Protein AF-A0A928T9F9-F1 (afdb_monomer_lite)

Foldseek 3Di:
DFDQQAADDPVLVVLLVVLLVLLLVQCVVVVNQPDDPVQVPDDPVSSSLVSQQVLLCVQPVGSDSRNHGNNSSLSSNLSSCVSSVNNVVSVVSCVVVVCVVCVVDPLLSVLVVLQVVLCVLLVHDLVNLQVVCCVPPVGSDPVVDDPVVSVVSSVVSNVVSVVSVVVVVVVVCVPDDDDDPPDDDD

pLDDT: mean 77.75, std 15.47, range [36.06, 95.19]

Sequence (186 aa):
MKSDDNPLSKAQVAALGALATEAFAWQDKHDLLDLPAEVASDTKANRMKFWRQRVRAQVTGFTELSDCRQRHYRRLKSKLLELAGRAGEAFDTNLREERAAAAHTPAGAALLREMWQIAKVAGFGPGYIKAIISDKWGTSDVNDLSLGQLRGLIGQIRRRADSKLKKIAADKGAEGGLPDAGNIPF

Radius of gyration: 21.59 Å; chains: 1; bounding box: 43×44×62 Å

Structure (mmCIF, N/CA/C/O backbone):
data_AF-A0A928T9F9-F1
#
_entry.id   AF-A0A928T9F9-F1
#
loop_
_atom_site.group_PDB
_atom_site.id
_atom_site.type_symbol
_atom_site.label_atom_id
_atom_site.label_alt_id
_atom_site.label_comp_id
_atom_site.label_asym_id
_atom_site.label_entity_id
_atom_site.label_seq_id
_atom_site.pdbx_PDB_ins_code
_atom_site.Cartn_x
_atom_site.Cartn_y
_atom_site.Cartn_z
_atom_site.occupancy
_atom_site.B_iso_or_equiv
_atom_site.auth_seq_id
_atom_site.auth_comp_id
_atom_site.auth_asym_id
_atom_site.auth_atom_id
_atom_site.pdbx_PDB_model_num
ATOM 1 N N . MET A 1 1 ? -6.202 24.460 -4.638 1.00 45.22 1 MET A N 1
ATOM 2 C CA . MET A 1 1 ? -6.394 23.002 -4.461 1.00 45.22 1 MET A CA 1
ATOM 3 C C . MET A 1 1 ? -5.781 22.306 -5.669 1.00 45.22 1 MET A C 1
ATOM 5 O O . MET A 1 1 ? -6.120 22.691 -6.780 1.00 45.22 1 MET A O 1
ATOM 9 N N . LYS A 1 2 ? -4.826 21.381 -5.502 1.00 52.94 2 LYS A N 1
ATOM 10 C CA . LYS A 1 2 ? -4.377 20.556 -6.639 1.00 52.94 2 LYS A CA 1
ATOM 11 C C . LYS A 1 2 ? -5.496 19.547 -6.898 1.00 52.94 2 LYS A C 1
ATOM 13 O O . LYS A 1 2 ? -5.846 18.831 -5.971 1.00 52.94 2 LYS A O 1
ATOM 18 N N . SER A 1 3 ? -6.083 19.569 -8.092 1.00 71.50 3 SER A N 1
ATOM 19 C CA . SER A 1 3 ? -7.107 18.595 -8.480 1.00 71.50 3 SER A CA 1
ATOM 20 C C . SER A 1 3 ? -6.511 17.188 -8.428 1.00 71.50 3 SER A C 1
ATOM 22 O O . SER A 1 3 ? -5.362 16.992 -8.835 1.00 71.50 3 SER A O 1
ATOM 24 N N . ASP A 1 4 ? -7.281 16.223 -7.933 1.00 73.81 4 ASP A N 1
ATOM 25 C CA . ASP A 1 4 ? -6.884 14.815 -7.827 1.00 73.81 4 ASP A CA 1
ATOM 26 C C . ASP A 1 4 ? -6.579 14.173 -9.191 1.00 73.81 4 ASP A C 1
ATOM 28 O O . ASP A 1 4 ? -5.817 13.202 -9.275 1.00 73.81 4 ASP A O 1
ATOM 32 N N . ASP A 1 5 ? -7.095 14.777 -10.263 1.00 81.81 5 ASP A N 1
ATOM 33 C CA . ASP A 1 5 ? -6.862 14.384 -11.652 1.00 81.81 5 ASP A CA 1
ATOM 34 C C . ASP A 1 5 ? -5.637 15.057 -12.284 1.00 81.81 5 ASP A C 1
ATOM 36 O O . ASP A 1 5 ? -5.279 14.756 -13.424 1.00 81.81 5 ASP A O 1
ATOM 40 N N . ASN A 1 6 ? -4.947 15.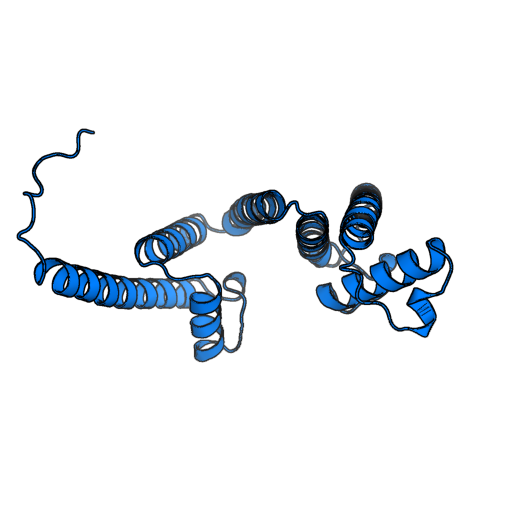940 -11.556 1.00 85.88 6 ASN A N 1
ATOM 41 C CA . ASN A 1 6 ? -3.720 16.545 -12.060 1.00 85.88 6 ASN A CA 1
ATOM 42 C C . ASN A 1 6 ? -2.606 15.494 -12.211 1.00 85.88 6 ASN A C 1
ATOM 44 O O . ASN A 1 6 ? -2.553 14.519 -11.451 1.00 85.88 6 ASN A O 1
ATOM 48 N N . PRO A 1 7 ? -1.654 15.701 -13.138 1.00 90.56 7 PRO A N 1
ATOM 49 C CA . PRO A 1 7 ? -0.450 14.883 -13.219 1.00 90.56 7 PRO A CA 1
ATOM 50 C C . PRO A 1 7 ? 0.354 14.896 -11.913 1.00 90.56 7 PRO A C 1
ATOM 52 O O . PRO A 1 7 ? 0.303 15.851 -11.127 1.00 90.56 7 PRO A O 1
ATOM 55 N N . LEU A 1 8 ? 1.149 13.847 -11.703 1.00 89.06 8 LEU A N 1
ATOM 56 C CA . LEU A 1 8 ? 2.152 13.829 -10.641 1.00 89.06 8 LEU A CA 1
ATOM 57 C C . LEU A 1 8 ? 3.169 14.962 -10.840 1.00 89.06 8 LEU A C 1
ATOM 59 O O . LEU A 1 8 ? 3.612 15.244 -11.952 1.00 89.06 8 LEU A O 1
ATOM 63 N N . SER A 1 9 ? 3.567 15.612 -9.748 1.00 91.06 9 SER A N 1
ATOM 64 C CA . SER A 1 9 ? 4.642 16.605 -9.798 1.00 91.06 9 SER A CA 1
ATOM 65 C C . SER A 1 9 ? 5.995 15.929 -10.030 1.00 91.06 9 SER A C 1
ATOM 67 O O . SER A 1 9 ? 6.192 14.774 -9.650 1.00 91.06 9 SER A O 1
ATOM 69 N N . LYS A 1 10 ? 6.968 16.666 -10.582 1.00 91.69 10 LYS A N 1
ATOM 70 C CA . LYS A 1 10 ? 8.330 16.148 -10.818 1.00 91.69 10 LYS A CA 1
ATOM 71 C C . LYS A 1 10 ? 8.952 15.528 -9.560 1.00 91.69 10 LYS A C 1
ATOM 73 O O . LYS A 1 10 ? 9.529 14.449 -9.633 1.00 91.69 10 LYS A O 1
ATOM 78 N N . ALA A 1 11 ? 8.771 16.168 -8.402 1.00 91.44 11 ALA A N 1
ATOM 79 C CA . ALA A 1 11 ? 9.272 15.665 -7.124 1.00 91.44 11 ALA A CA 1
ATOM 80 C C . ALA A 1 11 ? 8.632 14.322 -6.725 1.00 91.44 11 ALA A C 1
ATOM 82 O O . ALA A 1 11 ? 9.322 13.418 -6.263 1.00 91.44 11 ALA A O 1
ATOM 83 N N . GLN A 1 12 ? 7.324 14.163 -6.948 1.00 91.19 12 GLN A N 1
ATOM 84 C CA . GLN A 1 12 ? 6.609 12.913 -6.676 1.00 91.19 12 GLN A CA 1
ATOM 85 C C . GLN A 1 12 ? 7.056 11.787 -7.612 1.00 91.19 12 GLN A C 1
ATOM 87 O O . GLN A 1 12 ? 7.251 10.662 -7.159 1.00 91.19 12 GLN A O 1
ATOM 92 N N . VAL A 1 13 ? 7.258 12.086 -8.898 1.00 93.50 13 VAL A N 1
ATOM 93 C CA . VAL A 1 13 ? 7.778 11.113 -9.871 1.00 93.50 13 VAL A CA 1
ATOM 94 C C . VAL A 1 13 ? 9.179 10.647 -9.470 1.00 93.50 13 VAL A C 1
ATOM 96 O O . VAL A 1 13 ? 9.431 9.445 -9.438 1.00 93.50 13 VAL A O 1
ATOM 99 N N . ALA A 1 14 ? 10.067 11.575 -9.097 1.00 92.06 14 ALA A N 1
ATOM 100 C CA . ALA A 1 14 ? 11.415 11.245 -8.637 1.00 92.06 14 ALA A CA 1
ATOM 101 C C . ALA A 1 14 ? 11.397 10.372 -7.369 1.00 92.06 14 ALA A C 1
ATOM 103 O O . ALA A 1 14 ? 12.088 9.356 -7.313 1.00 92.06 14 ALA A O 1
ATOM 104 N N . ALA A 1 15 ? 10.559 10.719 -6.386 1.00 91.38 15 ALA A N 1
ATOM 105 C CA . ALA A 1 15 ? 10.415 9.952 -5.150 1.00 91.38 15 ALA A CA 1
ATOM 106 C C . ALA A 1 15 ? 9.906 8.521 -5.401 1.00 91.38 15 ALA A C 1
ATOM 108 O O . ALA A 1 15 ? 10.466 7.567 -4.865 1.00 91.38 15 ALA A O 1
ATOM 109 N N . LEU A 1 16 ? 8.885 8.354 -6.253 1.00 94.31 16 LEU A N 1
ATOM 110 C CA . LEU A 1 16 ? 8.399 7.026 -6.647 1.00 94.31 16 LEU A CA 1
ATOM 111 C C . LEU A 1 16 ? 9.467 6.231 -7.405 1.00 94.31 16 LEU A C 1
ATOM 113 O O . LEU A 1 16 ? 9.594 5.031 -7.188 1.00 94.31 16 LEU A O 1
ATOM 117 N N . GLY A 1 17 ? 10.249 6.884 -8.270 1.00 93.19 17 GLY A N 1
ATOM 118 C CA . GLY A 1 17 ? 11.344 6.245 -8.999 1.00 93.19 17 GLY A CA 1
ATOM 119 C C . GLY A 1 17 ? 12.434 5.699 -8.073 1.00 93.19 17 GLY A C 1
ATOM 120 O O . GLY A 1 17 ? 12.862 4.557 -8.244 1.00 93.19 17 GLY A O 1
ATOM 121 N N . ALA A 1 18 ? 12.840 6.483 -7.070 1.00 93.81 18 ALA A N 1
ATOM 122 C CA . ALA A 1 18 ? 13.814 6.065 -6.064 1.00 93.81 18 ALA A CA 1
ATOM 123 C C . ALA A 1 18 ? 13.291 4.892 -5.219 1.00 93.81 18 ALA A C 1
ATOM 125 O O . ALA A 1 18 ? 13.949 3.854 -5.147 1.00 93.81 18 ALA A O 1
ATOM 126 N N . LEU A 1 19 ? 12.069 5.006 -4.683 1.00 93.00 19 LEU A N 1
ATOM 127 C CA . LEU A 1 19 ? 11.426 3.934 -3.912 1.00 93.00 19 LEU A CA 1
ATOM 128 C C . LEU A 1 19 ? 11.240 2.656 -4.734 1.00 93.00 19 LEU A C 1
ATOM 130 O O . LEU A 1 19 ? 11.424 1.560 -4.222 1.00 93.00 19 LEU A O 1
ATOM 134 N N . ALA A 1 20 ? 10.920 2.769 -6.024 1.00 94.12 20 ALA A N 1
ATOM 135 C CA . ALA A 1 20 ? 10.811 1.611 -6.901 1.00 94.12 20 ALA A CA 1
ATOM 136 C C . ALA A 1 20 ? 12.162 0.927 -7.154 1.00 94.12 20 ALA A C 1
ATOM 138 O O . ALA A 1 20 ? 12.192 -0.272 -7.413 1.00 94.12 20 ALA A O 1
ATOM 139 N N . THR A 1 21 ? 13.274 1.668 -7.119 1.00 94.25 21 THR A N 1
ATOM 140 C CA . THR A 1 21 ? 14.621 1.074 -7.153 1.00 94.25 21 THR A CA 1
ATOM 141 C C . THR A 1 21 ? 14.922 0.300 -5.881 1.00 94.25 21 THR A C 1
ATOM 143 O O . THR A 1 21 ? 15.363 -0.844 -5.960 1.00 94.25 21 THR A O 1
ATOM 146 N N . GLU A 1 22 ? 14.655 0.912 -4.731 1.00 93.44 22 GLU A N 1
ATOM 147 C CA . GLU A 1 22 ? 14.862 0.311 -3.414 1.00 93.44 22 GLU A CA 1
ATOM 148 C C . GLU A 1 22 ? 14.019 -0.958 -3.244 1.00 93.44 22 GLU A C 1
ATOM 150 O O . GLU A 1 22 ? 14.553 -2.022 -2.939 1.00 93.44 22 GLU A O 1
ATOM 155 N N . ALA A 1 23 ? 12.721 -0.871 -3.540 1.00 94.44 23 ALA A N 1
ATOM 156 C CA . ALA A 1 23 ? 11.797 -1.992 -3.447 1.00 94.44 23 ALA A CA 1
ATOM 157 C C . ALA A 1 23 ? 12.196 -3.148 -4.373 1.00 94.44 23 ALA A C 1
ATOM 159 O O . ALA A 1 23 ? 12.207 -4.294 -3.938 1.00 94.44 23 ALA A O 1
ATOM 160 N N . PHE A 1 24 ? 12.590 -2.865 -5.621 1.00 95.19 24 PHE A N 1
ATOM 161 C CA . PHE A 1 24 ? 13.074 -3.909 -6.526 1.00 95.19 24 PHE A CA 1
ATOM 162 C C . PHE A 1 24 ? 14.317 -4.609 -5.967 1.00 95.19 24 PHE A C 1
ATOM 164 O O . PHE A 1 24 ? 14.375 -5.831 -5.966 1.00 95.19 24 PHE A O 1
ATOM 171 N N . ALA A 1 25 ? 15.297 -3.852 -5.461 1.00 93.56 25 ALA A N 1
ATOM 172 C CA . ALA A 1 25 ? 16.514 -4.425 -4.892 1.00 93.56 25 ALA A CA 1
ATOM 173 C C . ALA A 1 25 ? 16.231 -5.288 -3.651 1.00 93.56 25 ALA A C 1
ATOM 175 O O . ALA A 1 25 ? 16.857 -6.332 -3.481 1.00 93.56 25 ALA A O 1
ATOM 176 N N . TRP A 1 26 ? 15.283 -4.873 -2.806 1.00 92.88 26 TRP A N 1
ATOM 177 C CA . TRP A 1 26 ? 14.858 -5.651 -1.643 1.00 92.88 26 TRP A CA 1
ATOM 178 C C . TRP A 1 26 ? 14.187 -6.966 -2.062 1.00 92.88 26 TRP A C 1
ATOM 180 O O . TRP A 1 26 ? 14.550 -8.028 -1.566 1.00 92.88 26 TRP A O 1
ATOM 190 N N . GLN A 1 27 ? 13.265 -6.909 -3.025 1.00 92.50 27 GLN A N 1
ATOM 191 C CA . GLN A 1 27 ? 12.556 -8.086 -3.536 1.00 92.50 27 GLN A CA 1
ATOM 192 C C . GLN A 1 27 ? 13.497 -9.062 -4.262 1.00 92.50 27 GLN A C 1
ATOM 194 O O . GLN A 1 27 ? 13.403 -10.261 -4.031 1.00 92.50 27 GLN A O 1
ATOM 199 N N . ASP A 1 28 ? 14.432 -8.561 -5.081 1.00 91.81 28 ASP A N 1
ATOM 200 C CA . ASP A 1 28 ? 15.467 -9.357 -5.773 1.00 91.81 28 ASP A CA 1
ATOM 201 C C . ASP A 1 28 ? 16.386 -10.056 -4.758 1.00 91.81 28 ASP A C 1
ATOM 203 O O . ASP A 1 28 ? 16.665 -11.243 -4.878 1.00 91.81 28 ASP A O 1
ATOM 207 N N . LYS A 1 29 ? 16.797 -9.350 -3.693 1.00 91.31 29 LYS A N 1
ATOM 208 C CA . LYS A 1 29 ? 17.629 -9.916 -2.617 1.00 91.31 29 LYS A CA 1
ATOM 209 C C . LYS A 1 29 ? 16.934 -11.050 -1.854 1.00 91.31 29 LYS A C 1
ATOM 211 O O . LYS A 1 29 ? 17.615 -11.932 -1.336 1.00 91.31 29 LYS A O 1
ATOM 216 N N . HIS A 1 30 ? 15.611 -10.996 -1.737 1.00 88.94 30 HIS A N 1
ATOM 217 C CA . HIS A 1 30 ? 14.814 -11.974 -0.998 1.00 88.94 30 HIS A CA 1
ATOM 218 C C . HIS A 1 30 ? 14.133 -13.020 -1.890 1.00 88.94 30 HIS A C 1
ATOM 220 O O . HIS A 1 30 ? 13.357 -13.816 -1.372 1.00 88.94 30 HIS A O 1
ATOM 226 N N . ASP A 1 31 ? 14.435 -13.033 -3.192 1.00 86.94 31 ASP A N 1
ATOM 227 C CA . ASP A 1 31 ? 13.853 -13.948 -4.183 1.00 86.94 31 ASP A CA 1
ATOM 228 C C . ASP A 1 31 ? 12.311 -13.900 -4.238 1.00 86.94 31 ASP A C 1
ATOM 230 O O . ASP A 1 31 ? 11.612 -14.902 -4.352 1.00 86.94 31 ASP A O 1
ATOM 234 N N . LEU A 1 32 ? 11.762 -12.687 -4.119 1.00 87.69 32 LEU A N 1
ATOM 235 C CA . LEU A 1 32 ? 10.317 -12.419 -4.104 1.00 87.69 32 LEU A CA 1
ATOM 236 C C . LEU A 1 32 ? 9.811 -11.815 -5.425 1.00 87.69 32 LEU A C 1
ATOM 238 O O . LEU A 1 32 ? 8.652 -11.406 -5.538 1.00 87.69 32 LEU A O 1
ATOM 242 N N . LEU A 1 33 ? 10.680 -11.715 -6.435 1.00 89.06 33 LEU A N 1
ATOM 243 C CA . LEU A 1 33 ? 10.319 -11.178 -7.742 1.00 89.06 33 LEU A CA 1
ATOM 244 C C . LEU A 1 33 ? 9.441 -12.167 -8.515 1.00 89.06 33 LEU A C 1
ATOM 246 O O . LEU A 1 33 ? 9.922 -13.106 -9.137 1.00 89.06 33 LEU A O 1
ATOM 250 N N . ASP A 1 34 ? 8.145 -11.884 -8.555 1.00 82.12 34 ASP A N 1
ATOM 251 C CA . ASP A 1 34 ? 7.196 -12.576 -9.424 1.00 82.12 34 ASP A CA 1
ATOM 252 C C . ASP A 1 34 ? 7.335 -12.066 -10.877 1.00 82.12 34 ASP A C 1
ATOM 254 O O . ASP A 1 34 ? 6.697 -11.087 -11.296 1.00 82.12 34 ASP A O 1
ATOM 258 N N . LEU A 1 35 ? 8.235 -12.702 -11.633 1.00 88.50 35 LEU A N 1
ATOM 259 C CA . LEU A 1 35 ? 8.517 -12.430 -13.045 1.00 88.50 35 LEU A CA 1
ATOM 260 C C . LEU A 1 35 ? 8.210 -13.667 -13.907 1.00 88.50 35 LEU A C 1
ATOM 262 O O . LEU A 1 35 ? 8.564 -14.775 -13.508 1.00 88.50 35 LEU A O 1
ATOM 266 N N . PRO A 1 36 ? 7.612 -13.500 -15.104 1.00 86.44 36 PRO A N 1
ATOM 267 C CA . PRO A 1 36 ? 7.522 -14.575 -16.093 1.00 86.44 36 PRO A CA 1
ATOM 268 C C . PRO A 1 36 ? 8.907 -15.135 -16.429 1.00 86.44 36 PRO A C 1
ATOM 270 O O . PRO A 1 36 ? 9.888 -14.385 -16.414 1.00 86.44 36 PRO A O 1
ATOM 273 N N . ALA A 1 37 ? 8.988 -16.425 -16.759 1.00 84.50 37 ALA A N 1
ATOM 274 C CA . ALA A 1 37 ? 10.254 -17.117 -17.010 1.00 84.50 37 ALA A CA 1
ATOM 275 C C . ALA A 1 37 ? 11.093 -16.426 -18.100 1.00 84.50 37 ALA A C 1
ATOM 277 O O . ALA A 1 37 ? 12.306 -16.294 -17.961 1.00 84.50 37 ALA A O 1
ATOM 278 N N . GLU A 1 38 ? 10.430 -15.900 -19.130 1.00 84.00 38 GLU A N 1
ATOM 279 C CA . GLU A 1 38 ? 11.039 -15.196 -20.261 1.00 84.00 38 GLU A CA 1
ATOM 280 C C . GLU A 1 38 ? 11.723 -13.889 -19.835 1.00 84.00 38 GLU A C 1
ATOM 282 O O . GLU A 1 38 ? 12.715 -13.472 -20.429 1.00 84.00 38 GLU A O 1
ATOM 287 N N . VAL A 1 39 ? 11.202 -13.241 -18.790 1.00 84.25 39 VAL A N 1
ATOM 288 C CA . VAL A 1 39 ? 11.742 -11.992 -18.240 1.00 84.25 39 VAL A CA 1
ATOM 289 C C . VAL A 1 39 ? 12.745 -12.283 -17.126 1.00 84.25 39 VAL A C 1
ATOM 291 O O . VAL A 1 39 ? 13.716 -11.549 -16.969 1.00 84.25 39 VAL A O 1
ATOM 294 N N . ALA A 1 40 ? 12.548 -13.354 -16.354 1.00 79.62 40 ALA A N 1
ATOM 295 C CA . ALA A 1 40 ? 13.410 -13.727 -15.234 1.00 79.62 40 ALA A CA 1
ATOM 296 C C . ALA A 1 40 ? 14.868 -13.994 -15.658 1.00 79.62 40 ALA A C 1
ATOM 298 O O . ALA A 1 40 ? 15.782 -13.695 -14.889 1.00 79.62 40 ALA A O 1
ATOM 299 N N . SER A 1 41 ? 15.092 -14.482 -16.884 1.00 76.25 41 SER A N 1
ATOM 300 C CA . SER A 1 41 ? 16.424 -14.684 -17.475 1.00 76.25 41 SER A CA 1
ATOM 301 C C . SER A 1 41 ? 17.004 -13.458 -18.198 1.00 76.25 41 SER A C 1
ATOM 303 O O . SER A 1 41 ? 18.103 -13.535 -18.745 1.00 76.25 41 SER A O 1
ATOM 305 N N . ASP A 1 42 ? 16.285 -12.335 -18.241 1.00 86.56 42 ASP A N 1
ATOM 306 C CA . ASP A 1 42 ? 16.705 -11.123 -18.949 1.00 86.56 42 ASP A CA 1
ATOM 307 C C . ASP A 1 42 ? 17.626 -10.234 -18.079 1.00 86.56 42 ASP A C 1
ATOM 309 O O . ASP A 1 42 ? 17.848 -10.438 -16.877 1.00 86.56 42 ASP A O 1
ATOM 313 N N . THR A 1 43 ? 18.169 -9.188 -18.693 1.00 89.81 43 THR A N 1
ATOM 314 C CA . THR A 1 43 ? 18.970 -8.153 -18.053 1.00 89.81 43 THR A CA 1
ATOM 315 C C . THR A 1 43 ? 18.248 -7.546 -16.849 1.00 89.81 43 THR A C 1
ATOM 317 O O . THR A 1 43 ? 17.029 -7.349 -16.831 1.00 89.81 43 THR A O 1
ATOM 320 N N . LYS A 1 44 ? 19.022 -7.154 -15.829 1.00 87.75 44 LYS A N 1
ATOM 321 C CA . LYS A 1 44 ? 18.491 -6.493 -14.625 1.00 87.75 44 LYS A CA 1
ATOM 322 C C . LYS A 1 44 ? 17.638 -5.261 -14.960 1.00 87.75 44 LYS A C 1
ATOM 324 O O . LYS A 1 44 ? 16.638 -5.013 -14.292 1.00 87.75 44 LYS A O 1
ATOM 329 N N . ALA A 1 45 ? 18.008 -4.515 -16.002 1.00 87.75 45 ALA A N 1
ATOM 330 C CA . ALA A 1 45 ? 17.262 -3.350 -16.466 1.00 87.75 45 ALA A CA 1
ATOM 331 C C . ALA A 1 45 ? 15.866 -3.723 -16.996 1.00 87.75 45 ALA A C 1
ATOM 333 O O . ALA A 1 45 ? 14.882 -3.082 -16.619 1.00 87.75 45 ALA A O 1
ATOM 334 N N . ASN A 1 46 ? 15.760 -4.784 -17.802 1.00 89.06 46 ASN A N 1
ATOM 335 C CA . ASN A 1 46 ? 14.482 -5.262 -18.331 1.00 89.06 46 ASN A CA 1
ATOM 336 C C . ASN A 1 46 ? 13.607 -5.878 -17.237 1.00 89.06 46 ASN A C 1
ATOM 338 O O . ASN A 1 46 ? 12.434 -5.517 -17.131 1.00 89.06 46 ASN A O 1
ATOM 342 N N . ARG A 1 47 ? 14.190 -6.695 -16.347 1.00 91.56 47 ARG A N 1
ATOM 343 C CA . ARG A 1 47 ? 13.502 -7.233 -15.158 1.00 91.56 47 ARG A CA 1
ATOM 344 C C . ARG A 1 47 ? 12.895 -6.127 -14.309 1.00 91.56 47 ARG A C 1
ATOM 346 O O . ARG A 1 47 ? 11.710 -6.154 -13.984 1.00 91.56 47 ARG A O 1
ATOM 353 N N . MET A 1 48 ? 13.692 -5.105 -14.012 1.00 93.25 48 MET A N 1
ATOM 354 C CA . MET A 1 48 ? 13.253 -3.952 -13.236 1.00 93.25 48 MET A CA 1
ATOM 355 C C . MET A 1 48 ? 12.158 -3.153 -13.949 1.00 93.25 48 MET A C 1
ATOM 357 O O . MET A 1 48 ? 11.184 -2.745 -13.316 1.00 93.25 48 MET A O 1
ATOM 361 N N . LYS A 1 49 ? 12.297 -2.918 -15.259 1.00 91.94 49 LYS A N 1
ATOM 362 C CA . LYS A 1 49 ? 11.291 -2.212 -16.062 1.00 91.94 49 LYS A CA 1
ATOM 363 C C . LYS A 1 49 ? 9.954 -2.953 -16.033 1.00 91.94 49 LYS A C 1
ATOM 365 O O . LYS A 1 49 ? 8.940 -2.343 -15.695 1.00 91.94 49 LYS A O 1
ATOM 370 N N . PHE A 1 50 ? 9.973 -4.253 -16.319 1.00 92.94 50 PHE A N 1
ATOM 371 C CA . PHE A 1 50 ? 8.784 -5.099 -16.331 1.00 92.94 50 PHE A CA 1
ATOM 372 C C . PHE A 1 50 ? 8.121 -5.152 -14.951 1.00 92.94 50 PHE A C 1
ATOM 374 O O . PHE A 1 50 ? 6.926 -4.883 -14.816 1.00 92.94 50 PHE A O 1
ATOM 381 N N . TRP A 1 51 ? 8.909 -5.393 -13.900 1.00 94.62 51 TRP A N 1
ATOM 382 C CA . TRP A 1 51 ? 8.420 -5.417 -12.523 1.00 94.62 51 TRP A CA 1
ATOM 383 C C . TRP A 1 51 ? 7.738 -4.099 -12.132 1.00 94.62 51 TRP A C 1
ATOM 385 O O . TRP A 1 51 ? 6.627 -4.092 -11.603 1.00 94.62 51 TRP A O 1
ATOM 395 N N . ARG A 1 52 ? 8.353 -2.956 -12.464 1.00 93.50 52 ARG A N 1
ATOM 396 C CA . ARG A 1 52 ? 7.786 -1.626 -12.194 1.00 93.50 52 ARG A CA 1
ATOM 397 C C . ARG A 1 52 ? 6.477 -1.372 -12.931 1.00 93.50 52 ARG A C 1
ATOM 399 O O . ARG A 1 52 ? 5.624 -0.671 -12.388 1.00 93.50 52 ARG A O 1
ATOM 406 N N . GLN A 1 53 ? 6.338 -1.858 -14.163 1.00 93.44 53 GLN A N 1
ATOM 407 C CA . GLN A 1 53 ? 5.093 -1.744 -14.927 1.00 93.44 53 GLN A CA 1
ATOM 408 C C . GLN A 1 53 ? 3.998 -2.609 -14.296 1.00 93.44 53 GLN A C 1
ATOM 410 O O . GLN A 1 53 ? 2.886 -2.125 -14.100 1.00 93.44 53 GLN A O 1
ATOM 415 N N . ARG A 1 54 ? 4.331 -3.838 -13.880 1.00 93.12 54 ARG A N 1
ATOM 416 C CA . ARG A 1 54 ? 3.404 -4.759 -13.207 1.00 93.12 54 ARG A CA 1
ATOM 417 C C . ARG A 1 54 ? 2.897 -4.206 -11.875 1.00 93.12 54 ARG A C 1
ATOM 419 O O . ARG A 1 54 ? 1.688 -4.129 -11.676 1.00 93.12 54 ARG A O 1
ATOM 426 N N . VAL A 1 55 ? 3.793 -3.763 -10.989 1.00 92.25 55 VAL A N 1
ATOM 427 C CA . VAL A 1 55 ? 3.415 -3.170 -9.689 1.00 92.25 55 VAL A CA 1
ATOM 428 C C . VAL A 1 55 ? 2.514 -1.951 -9.886 1.00 92.25 55 VAL A C 1
ATOM 430 O O . VAL A 1 55 ? 1.534 -1.770 -9.168 1.00 92.25 55 VAL A O 1
ATOM 433 N N . ARG A 1 56 ? 2.810 -1.114 -10.882 1.00 93.62 56 ARG A N 1
ATOM 434 C CA . ARG A 1 56 ? 2.000 0.072 -11.175 1.00 93.62 56 ARG A CA 1
ATOM 435 C C . ARG A 1 56 ? 0.620 -0.301 -11.689 1.00 93.62 56 ARG A C 1
ATOM 437 O O . ARG A 1 56 ? -0.359 0.183 -11.133 1.00 93.62 56 ARG A O 1
ATOM 444 N N . ALA A 1 57 ? 0.545 -1.223 -12.645 1.00 92.00 57 ALA A N 1
ATOM 445 C CA . ALA A 1 57 ? -0.717 -1.708 -13.185 1.00 92.00 57 ALA A CA 1
ATOM 446 C C . ALA A 1 57 ? -1.598 -2.330 -12.091 1.00 92.00 57 ALA A C 1
ATOM 448 O O . ALA A 1 57 ? -2.789 -2.045 -12.037 1.00 92.00 57 ALA A O 1
ATOM 449 N N . GLN A 1 58 ? -1.014 -3.088 -11.157 1.00 89.69 58 GLN A N 1
ATOM 450 C CA . GLN A 1 58 ? -1.739 -3.652 -10.011 1.00 89.69 58 GLN A CA 1
ATOM 451 C C . GLN A 1 58 ? -2.343 -2.583 -9.089 1.00 89.69 58 GLN A C 1
ATOM 453 O O . GLN A 1 58 ? -3.408 -2.790 -8.516 1.00 89.69 58 GLN A O 1
ATOM 458 N N . VAL A 1 59 ? -1.662 -1.449 -8.919 1.00 88.50 59 VAL A N 1
ATOM 459 C CA . VAL A 1 59 ? -2.069 -0.404 -7.969 1.00 88.50 59 VAL A CA 1
ATOM 460 C C . VAL A 1 59 ? -2.977 0.649 -8.610 1.00 88.50 59 VAL A C 1
ATOM 462 O O . VAL A 1 59 ? -3.834 1.219 -7.931 1.00 88.50 59 VAL A O 1
ATOM 465 N N . THR A 1 60 ? -2.776 0.952 -9.893 1.00 88.00 60 THR A N 1
ATOM 466 C CA . THR A 1 60 ? -3.407 2.098 -10.570 1.00 88.00 60 THR A CA 1
ATOM 467 C C . THR A 1 60 ? -4.168 1.738 -11.838 1.00 88.00 60 THR A C 1
ATOM 469 O O . THR A 1 60 ? -4.890 2.590 -12.346 1.00 88.00 60 THR A O 1
ATOM 472 N N . GLY A 1 61 ? -4.000 0.524 -12.368 1.00 89.00 61 GLY A N 1
ATOM 473 C CA . GLY A 1 61 ? -4.487 0.132 -13.692 1.00 89.00 61 GLY A CA 1
ATOM 474 C C . GLY A 1 61 ? -3.619 0.621 -14.858 1.00 89.00 61 GLY A C 1
ATOM 475 O O . GLY A 1 61 ? -3.902 0.271 -15.999 1.00 89.00 61 GLY A O 1
ATOM 476 N N . PHE A 1 62 ? -2.552 1.390 -14.601 1.00 89.50 62 PHE A N 1
ATOM 477 C CA . PHE A 1 62 ? -1.677 1.950 -15.636 1.00 89.50 62 PHE A CA 1
ATOM 478 C C . PHE A 1 62 ? -0.268 1.369 -15.573 1.00 89.50 62 PHE A C 1
ATOM 480 O O . PHE A 1 62 ? 0.310 1.203 -14.499 1.00 89.50 62 PHE A O 1
ATOM 487 N N . THR A 1 63 ? 0.327 1.125 -16.736 1.00 89.62 63 THR A N 1
ATOM 488 C CA . THR A 1 63 ? 1.719 0.673 -16.857 1.00 89.62 63 THR A CA 1
ATOM 489 C C . THR A 1 63 ? 2.705 1.840 -16.801 1.00 89.62 63 THR A C 1
ATOM 491 O O . THR A 1 63 ? 3.802 1.690 -16.256 1.00 89.62 63 THR A O 1
ATOM 494 N N . GLU A 1 64 ? 2.305 3.026 -17.275 1.00 89.62 64 GLU A N 1
ATOM 495 C CA . GLU A 1 64 ? 3.145 4.222 -17.338 1.00 89.62 64 GLU A CA 1
ATOM 496 C C . GLU A 1 64 ? 2.841 5.253 -16.234 1.00 89.62 64 GLU A C 1
ATOM 498 O O . GLU A 1 64 ? 1.752 5.341 -15.668 1.00 89.62 64 GLU A O 1
ATOM 503 N N . LEU A 1 65 ? 3.877 6.001 -15.829 1.00 87.25 65 LEU A N 1
ATOM 504 C CA . LEU A 1 65 ? 3.816 6.945 -14.697 1.00 87.25 65 LEU A CA 1
ATOM 505 C C . LEU A 1 65 ? 3.223 8.277 -15.160 1.00 87.25 65 LEU A C 1
ATOM 507 O O . LEU A 1 65 ? 2.635 8.987 -14.350 1.00 87.25 65 LEU A O 1
ATOM 511 N N . SER A 1 66 ? 3.353 8.585 -16.454 1.00 89.00 66 SER A N 1
ATOM 512 C CA . SER A 1 66 ? 2.717 9.723 -17.126 1.00 89.00 66 SER A CA 1
ATOM 513 C C . SER A 1 66 ? 1.194 9.688 -17.019 1.00 89.00 66 SER A C 1
ATOM 515 O O . SER A 1 66 ? 0.562 10.738 -16.906 1.00 89.00 66 SER A O 1
ATOM 517 N N . ASP A 1 67 ? 0.622 8.485 -16.992 1.00 89.00 67 ASP A N 1
ATOM 518 C CA . ASP A 1 67 ? -0.825 8.270 -16.924 1.00 89.00 67 ASP A CA 1
ATOM 519 C C . ASP A 1 67 ? -1.335 8.312 -15.478 1.00 89.00 67 ASP A C 1
ATOM 521 O O . ASP A 1 67 ? -2.535 8.412 -15.210 1.00 89.00 67 ASP A O 1
ATOM 525 N N . CYS A 1 68 ? -0.417 8.290 -14.507 1.00 89.62 68 CYS A N 1
ATOM 526 C CA . CYS A 1 68 ? -0.768 8.389 -13.106 1.00 89.62 68 CYS A CA 1
ATOM 527 C C . CYS A 1 68 ? -1.102 9.836 -12.711 1.00 89.62 68 CYS A C 1
ATOM 529 O O . CYS A 1 68 ? -0.411 10.795 -13.061 1.00 89.62 68 CYS A O 1
ATOM 531 N N . ARG A 1 69 ? -2.173 9.990 -11.927 1.00 89.44 69 ARG A N 1
ATOM 532 C CA . ARG A 1 69 ? -2.644 11.269 -11.389 1.00 89.44 69 ARG A CA 1
ATOM 533 C C . ARG A 1 69 ? -2.335 11.388 -9.900 1.00 89.44 69 ARG A C 1
ATOM 535 O O . ARG A 1 69 ? -1.934 10.407 -9.267 1.00 89.44 69 ARG A O 1
ATOM 542 N N . GLN A 1 70 ? -2.546 12.573 -9.331 1.00 84.44 70 GLN A N 1
ATOM 543 C CA . GLN A 1 70 ? -2.350 12.851 -7.902 1.00 84.44 70 GLN A CA 1
ATOM 544 C C . GLN A 1 70 ? -3.042 11.814 -7.005 1.00 84.44 70 GLN A C 1
ATOM 546 O O . GLN A 1 70 ? -2.412 11.304 -6.076 1.00 84.44 70 GLN A O 1
ATOM 551 N N . ARG A 1 71 ? -4.267 11.395 -7.353 1.00 83.25 71 ARG A N 1
ATOM 552 C CA . ARG A 1 71 ? -5.016 10.350 -6.629 1.00 83.25 71 ARG A CA 1
ATOM 553 C C . ARG A 1 71 ? -4.292 8.998 -6.513 1.00 83.25 71 ARG A C 1
ATOM 555 O O . ARG A 1 71 ? -4.529 8.244 -5.575 1.00 83.25 71 ARG A O 1
ATOM 562 N N . HIS A 1 72 ? -3.384 8.678 -7.438 1.00 89.06 72 HIS A N 1
ATOM 563 C CA . HIS A 1 72 ? -2.641 7.412 -7.440 1.00 89.06 72 HIS A CA 1
ATOM 564 C C . HIS A 1 72 ? -1.358 7.458 -6.601 1.00 89.06 72 HIS A C 1
ATOM 566 O O . HIS A 1 72 ? -0.842 6.408 -6.211 1.00 89.06 72 HIS A O 1
ATOM 572 N N . TYR A 1 73 ? -0.834 8.656 -6.317 1.00 88.12 73 TYR A N 1
ATOM 573 C CA . TYR A 1 73 ? 0.472 8.838 -5.679 1.00 88.12 73 TYR A CA 1
ATOM 574 C C . TYR A 1 73 ? 0.590 8.076 -4.356 1.00 88.12 73 TYR A C 1
ATOM 576 O O . TYR A 1 73 ? 1.562 7.353 -4.137 1.00 88.12 73 TYR A O 1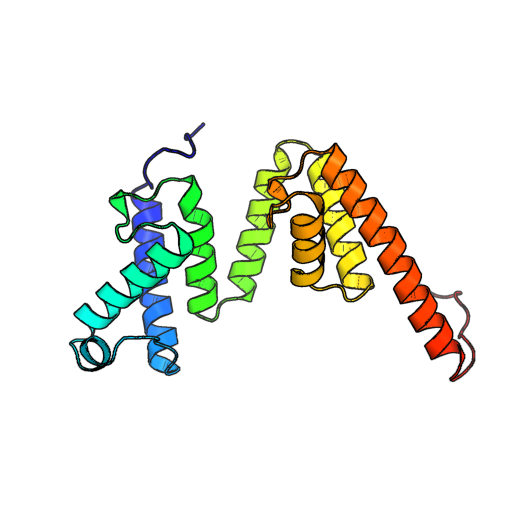
ATOM 584 N N . ARG A 1 74 ? -0.428 8.199 -3.496 1.00 82.75 74 ARG A N 1
ATOM 585 C CA . ARG A 1 74 ? -0.454 7.568 -2.169 1.00 82.75 74 ARG A CA 1
ATOM 586 C C . ARG A 1 74 ? -0.384 6.054 -2.245 1.00 82.75 74 ARG A C 1
ATOM 588 O O . ARG A 1 74 ? 0.458 5.442 -1.595 1.00 82.75 74 ARG A O 1
ATOM 595 N N . ARG A 1 75 ? -1.252 5.465 -3.069 1.00 84.81 75 ARG A N 1
ATOM 596 C CA . ARG A 1 75 ? -1.358 4.011 -3.220 1.00 84.81 75 ARG A CA 1
ATOM 597 C C . ARG A 1 75 ? -0.047 3.433 -3.751 1.00 84.81 75 ARG A C 1
ATOM 599 O O . ARG A 1 75 ? 0.447 2.450 -3.207 1.00 84.81 75 ARG A O 1
ATOM 606 N N . LEU A 1 76 ? 0.560 4.097 -4.739 1.00 90.62 76 LEU A N 1
ATOM 607 C CA . LEU A 1 76 ? 1.864 3.701 -5.273 1.00 90.62 76 LEU A CA 1
ATOM 608 C C . LEU A 1 76 ? 2.968 3.798 -4.222 1.00 90.62 76 LEU A C 1
ATOM 610 O O . LEU A 1 76 ? 3.714 2.843 -4.033 1.00 90.62 76 LEU A O 1
ATOM 614 N N . LYS A 1 77 ? 3.059 4.923 -3.509 1.00 90.50 77 LYS A N 1
ATOM 615 C CA . LYS A 1 77 ? 4.074 5.120 -2.470 1.00 90.50 77 LYS A CA 1
ATOM 616 C C . LYS A 1 77 ? 3.954 4.073 -1.360 1.00 90.50 77 LYS A C 1
ATOM 618 O O . LYS A 1 77 ? 4.958 3.482 -0.979 1.00 90.50 77 LYS A O 1
ATOM 623 N N . SER A 1 78 ? 2.739 3.827 -0.873 1.00 82.81 78 SER A N 1
ATOM 624 C CA . SER A 1 78 ? 2.473 2.837 0.174 1.00 82.81 78 SER A CA 1
ATOM 625 C C . SER A 1 78 ? 2.867 1.427 -0.272 1.00 82.81 78 SER A C 1
ATOM 627 O O . SER A 1 78 ? 3.618 0.754 0.433 1.00 82.81 78 SER A O 1
ATOM 629 N N . LYS A 1 79 ? 2.468 1.018 -1.486 1.00 89.38 79 LYS A N 1
ATOM 630 C CA . LYS A 1 79 ? 2.830 -0.300 -2.017 1.00 89.38 79 LYS A CA 1
ATOM 631 C C . LYS A 1 79 ? 4.339 -0.463 -2.186 1.00 89.38 79 LYS A C 1
ATOM 633 O O . LYS A 1 79 ? 4.875 -1.520 -1.881 1.00 89.38 79 LYS A O 1
ATOM 638 N N . LEU A 1 80 ? 5.040 0.573 -2.645 1.00 92.38 80 LEU A N 1
ATOM 639 C CA . LEU A 1 80 ? 6.496 0.521 -2.788 1.00 92.38 80 LEU A CA 1
ATOM 640 C C . LEU A 1 80 ? 7.213 0.442 -1.432 1.00 92.38 80 LEU A C 1
ATOM 642 O O . LEU A 1 80 ? 8.182 -0.298 -1.319 1.00 92.38 80 LEU A O 1
ATOM 646 N N . LEU A 1 81 ? 6.727 1.139 -0.401 1.00 86.50 81 LEU A N 1
ATOM 647 C CA . LEU A 1 81 ? 7.267 1.024 0.961 1.00 86.50 81 LEU A CA 1
ATOM 648 C C . LEU A 1 81 ? 7.056 -0.381 1.541 1.00 86.50 81 LEU A C 1
ATOM 650 O O . LEU A 1 81 ? 7.978 -0.952 2.115 1.00 86.50 81 LEU A O 1
ATOM 654 N N . GLU A 1 82 ? 5.871 -0.964 1.351 1.00 87.06 82 GLU A N 1
ATOM 655 C CA . GLU A 1 82 ? 5.583 -2.354 1.725 1.00 87.06 82 GLU A CA 1
ATOM 656 C C . GLU A 1 82 ? 6.553 -3.324 1.033 1.00 87.06 82 GLU A C 1
ATOM 658 O O . GLU A 1 82 ? 7.194 -4.138 1.696 1.00 87.06 82 GLU A O 1
ATOM 663 N N . LEU A 1 83 ? 6.719 -3.187 -0.288 1.00 89.06 83 LEU A N 1
ATOM 664 C CA . LEU A 1 83 ? 7.613 -4.028 -1.089 1.00 89.06 83 LEU A CA 1
ATOM 665 C C . LEU A 1 83 ? 9.100 -3.812 -0.765 1.00 89.06 83 LEU A C 1
ATOM 667 O O . LEU A 1 83 ? 9.900 -4.709 -1.004 1.00 89.06 83 LEU A O 1
ATOM 671 N N . ALA A 1 84 ? 9.479 -2.669 -0.196 1.00 89.06 84 ALA A N 1
ATOM 672 C CA . ALA A 1 84 ? 10.827 -2.416 0.314 1.00 89.06 84 ALA A CA 1
ATOM 673 C C . ALA A 1 84 ? 11.069 -2.997 1.724 1.00 89.06 84 ALA A C 1
ATOM 675 O O . ALA A 1 84 ? 12.067 -2.667 2.360 1.00 89.06 84 ALA A O 1
ATOM 676 N N . GLY A 1 85 ? 10.147 -3.809 2.258 1.00 80.31 85 GLY A N 1
ATOM 677 C CA . GLY A 1 85 ? 10.238 -4.351 3.618 1.00 80.31 85 GLY A CA 1
ATOM 678 C C . GLY A 1 85 ? 9.908 -3.332 4.714 1.00 80.31 85 GLY A C 1
ATOM 679 O O . GLY A 1 85 ? 10.070 -3.615 5.899 1.00 80.31 85 GLY A O 1
ATOM 680 N N . ARG A 1 86 ? 9.406 -2.146 4.349 1.00 79.12 86 ARG A N 1
ATOM 681 C CA . ARG A 1 86 ? 9.069 -1.040 5.261 1.00 79.12 86 ARG A CA 1
ATOM 682 C C . ARG A 1 86 ? 7.561 -0.972 5.492 1.00 79.12 86 ARG A C 1
ATOM 684 O O . ARG A 1 86 ? 6.955 0.098 5.471 1.00 79.12 86 ARG A O 1
ATOM 691 N N . ALA A 1 87 ? 6.943 -2.129 5.735 1.00 69.00 87 ALA A N 1
ATOM 692 C CA . ALA A 1 87 ? 5.499 -2.249 5.942 1.00 69.00 87 ALA A CA 1
ATOM 693 C C . ALA A 1 87 ? 4.987 -1.390 7.118 1.00 69.00 87 ALA A C 1
ATOM 695 O O . ALA A 1 87 ? 3.902 -0.820 7.030 1.00 69.00 87 ALA A O 1
ATOM 696 N N . GLY A 1 88 ? 5.790 -1.226 8.180 1.00 51.34 88 GLY A N 1
ATOM 697 C CA . GLY A 1 88 ? 5.481 -0.314 9.290 1.00 51.34 88 GLY A CA 1
ATOM 698 C C . GLY A 1 88 ? 5.413 1.156 8.859 1.00 51.34 88 GLY A C 1
ATOM 699 O O . GLY A 1 88 ? 4.481 1.866 9.217 1.00 51.34 88 GLY A O 1
ATOM 700 N N . GLU A 1 89 ? 6.324 1.604 7.996 1.00 67.50 89 GLU A N 1
ATOM 701 C CA . GLU A 1 89 ? 6.283 2.971 7.465 1.00 67.50 89 GLU A CA 1
ATOM 702 C C . GLU A 1 89 ? 5.192 3.175 6.413 1.00 67.50 89 GLU A C 1
ATOM 704 O O . GLU A 1 89 ? 4.641 4.272 6.299 1.00 67.50 89 GLU A O 1
ATOM 709 N N . ALA A 1 90 ? 4.858 2.133 5.647 1.00 57.66 90 ALA A N 1
ATOM 710 C CA . ALA A 1 90 ? 3.698 2.140 4.762 1.00 57.66 90 ALA A CA 1
ATOM 711 C C . ALA A 1 90 ? 2.406 2.324 5.575 1.00 57.66 90 ALA A C 1
ATOM 713 O O . ALA A 1 90 ? 1.557 3.137 5.203 1.00 57.66 90 ALA A O 1
ATOM 714 N N . PHE A 1 91 ? 2.301 1.634 6.716 1.00 51.75 91 PHE A N 1
ATOM 715 C CA . PHE A 1 91 ? 1.212 1.786 7.677 1.00 51.75 91 PHE A CA 1
ATOM 716 C C . PHE A 1 91 ? 1.180 3.190 8.295 1.00 51.75 91 PHE A C 1
ATOM 718 O O . PHE A 1 91 ? 0.143 3.844 8.239 1.00 51.75 91 PHE A O 1
ATOM 725 N N . ASP A 1 92 ? 2.302 3.705 8.804 1.00 62.34 92 ASP A N 1
ATOM 726 C CA . ASP A 1 92 ? 2.362 5.039 9.417 1.00 62.34 92 ASP A CA 1
ATOM 727 C C . ASP A 1 92 ? 2.115 6.171 8.411 1.00 62.34 92 ASP A C 1
ATOM 729 O O . ASP A 1 92 ? 1.503 7.189 8.744 1.00 62.34 92 ASP A O 1
ATOM 733 N N . THR A 1 93 ? 2.564 6.004 7.164 1.00 63.09 93 THR A N 1
ATOM 734 C CA . THR A 1 93 ? 2.284 6.942 6.068 1.00 63.09 93 THR A CA 1
ATOM 735 C C . THR A 1 93 ? 0.799 6.949 5.741 1.00 63.09 93 THR A C 1
ATOM 737 O O . THR A 1 93 ? 0.206 8.026 5.680 1.00 63.09 93 THR A O 1
ATOM 740 N N . ASN A 1 94 ? 0.183 5.770 5.608 1.00 62.91 94 ASN A N 1
ATOM 741 C CA . ASN A 1 94 ? -1.260 5.664 5.414 1.00 62.91 94 ASN A CA 1
ATOM 742 C C . ASN A 1 94 ? -2.006 6.287 6.596 1.00 62.91 94 ASN A C 1
ATOM 744 O O . ASN A 1 94 ? -2.830 7.159 6.376 1.00 62.91 94 ASN A O 1
ATOM 748 N N . LEU A 1 95 ? -1.638 5.977 7.840 1.00 59.47 95 LEU A N 1
ATOM 749 C CA . LEU A 1 95 ? -2.277 6.522 9.039 1.00 59.47 95 LEU A CA 1
ATOM 750 C C . LEU A 1 95 ? -2.144 8.052 9.143 1.00 59.47 95 LEU A C 1
ATOM 752 O O . LEU A 1 95 ? -3.100 8.743 9.497 1.00 59.47 95 LEU A O 1
ATOM 756 N N . ARG A 1 96 ? -0.966 8.619 8.850 1.00 61.28 96 ARG A N 1
ATOM 757 C CA . ARG A 1 96 ? -0.736 10.076 8.870 1.00 61.28 96 ARG A CA 1
ATOM 758 C C . ARG A 1 96 ? -1.528 10.782 7.772 1.00 61.28 96 ARG A C 1
ATOM 760 O O . ARG A 1 96 ? -2.070 11.862 7.998 1.00 61.28 96 ARG A O 1
ATOM 767 N N . GLU A 1 97 ? -1.600 10.187 6.593 1.00 57.44 97 GLU A N 1
ATOM 768 C CA . GLU A 1 97 ? -2.274 10.779 5.443 1.00 57.44 97 GLU A CA 1
ATOM 769 C C . GLU A 1 97 ? -3.799 10.542 5.462 1.00 57.44 97 GLU A C 1
ATOM 771 O O . GLU A 1 97 ? -4.544 11.406 5.004 1.00 57.44 97 GLU A O 1
ATOM 776 N N . GLU A 1 98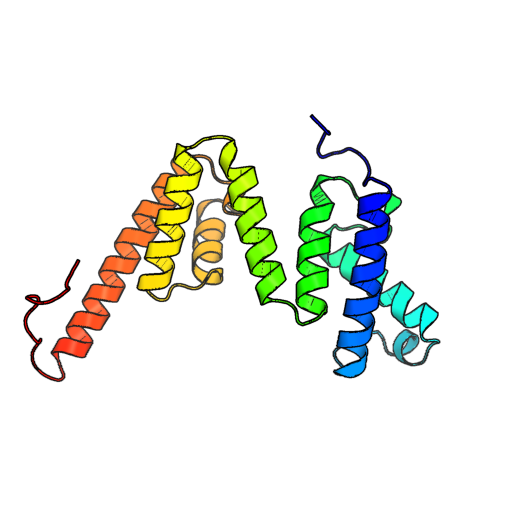 ? -4.273 9.464 6.098 1.00 54.66 98 GLU A N 1
ATOM 777 C CA . GLU A 1 98 ? -5.666 9.224 6.510 1.00 54.66 98 GLU A CA 1
ATOM 778 C C . GLU A 1 98 ? -6.115 10.259 7.545 1.00 54.66 98 GLU A C 1
ATOM 780 O O . GLU A 1 98 ? -7.194 10.830 7.416 1.00 54.66 98 GLU A O 1
ATOM 785 N N . ARG A 1 99 ? -5.265 10.589 8.531 1.00 49.97 99 ARG A N 1
ATOM 786 C CA . ARG A 1 99 ? -5.515 11.707 9.462 1.00 49.97 99 ARG A CA 1
ATOM 787 C C . ARG A 1 99 ? -5.638 13.044 8.729 1.00 49.97 99 ARG A C 1
ATOM 789 O O . ARG A 1 99 ? -6.450 13.873 9.132 1.00 49.97 99 ARG A O 1
ATOM 796 N N . ALA A 1 100 ? -4.863 13.246 7.662 1.00 50.16 100 ALA A N 1
ATOM 797 C CA . ALA A 1 100 ? -4.933 14.448 6.835 1.00 50.16 100 ALA A CA 1
ATOM 798 C C . ALA A 1 100 ? -6.176 14.473 5.923 1.00 50.16 100 ALA A C 1
ATOM 800 O O . ALA A 1 100 ? -6.765 15.531 5.742 1.00 50.16 100 ALA A O 1
ATOM 801 N N . ALA A 1 101 ? -6.616 13.331 5.384 1.00 50.41 101 ALA A N 1
ATOM 802 C CA . ALA A 1 101 ? -7.845 13.229 4.589 1.00 50.41 101 ALA A CA 1
ATOM 803 C C . ALA A 1 101 ? -9.112 13.368 5.455 1.00 50.41 101 ALA A C 1
ATOM 805 O O . ALA A 1 101 ? -10.065 14.049 5.079 1.00 50.41 101 ALA A O 1
ATOM 806 N N . ALA A 1 102 ? -9.091 12.808 6.667 1.00 46.69 102 ALA A N 1
ATOM 807 C CA . ALA A 1 102 ? -10.169 12.927 7.644 1.00 46.69 102 ALA A CA 1
ATOM 808 C C . ALA A 1 102 ? -10.293 14.342 8.251 1.00 46.69 102 ALA A C 1
ATOM 810 O O . ALA A 1 102 ? -11.277 14.638 8.928 1.00 46.69 102 ALA A O 1
ATOM 811 N N . ALA A 1 103 ? -9.343 15.245 7.975 1.00 44.72 103 ALA A N 1
ATOM 812 C CA . ALA A 1 103 ? -9.415 16.654 8.366 1.00 44.72 103 ALA A CA 1
ATOM 813 C C . ALA A 1 103 ? -10.553 17.430 7.668 1.00 44.72 103 ALA A C 1
ATOM 815 O O . ALA A 1 103 ? -10.842 18.558 8.059 1.00 44.72 103 ALA A O 1
ATOM 816 N N . HIS A 1 104 ? -11.240 16.833 6.685 1.00 46.25 104 HIS A N 1
ATOM 817 C CA . HIS A 1 104 ? -12.372 17.467 6.006 1.00 46.25 104 HIS A CA 1
ATOM 818 C C . HIS A 1 104 ? -13.732 17.310 6.712 1.00 46.25 104 HIS A C 1
ATOM 820 O O . HIS A 1 104 ? -14.667 17.998 6.321 1.00 46.25 104 HIS A O 1
ATOM 826 N N . THR A 1 105 ? -13.840 16.536 7.807 1.00 52.69 105 THR A N 1
ATOM 827 C CA . THR A 1 105 ? -14.784 16.830 8.913 1.00 52.69 105 THR A CA 1
ATOM 828 C C . THR A 1 105 ? -14.256 16.273 10.253 1.00 52.69 105 THR A C 1
ATOM 830 O O . THR A 1 105 ? -14.022 15.066 10.366 1.00 52.69 105 THR A O 1
ATOM 833 N N . PRO A 1 106 ? -14.134 17.089 11.323 1.00 55.69 106 PRO A N 1
ATOM 834 C CA . PRO A 1 106 ? -13.640 16.644 12.637 1.00 55.69 106 PRO A CA 1
ATOM 835 C C . PRO A 1 106 ? -14.384 15.430 13.227 1.00 55.69 106 PRO A C 1
ATOM 837 O O . PRO A 1 106 ? -13.792 14.614 13.938 1.00 55.69 106 PRO A O 1
ATOM 840 N N . ALA A 1 107 ? -15.672 15.280 12.899 1.00 57.50 107 ALA A N 1
ATOM 841 C CA . ALA A 1 107 ? -16.522 14.189 13.366 1.00 57.50 107 ALA A CA 1
ATOM 842 C C . ALA A 1 107 ? -16.178 12.830 12.726 1.00 57.50 107 ALA A C 1
ATOM 844 O O . ALA A 1 107 ? -16.161 11.819 13.425 1.00 57.50 107 ALA A O 1
ATOM 845 N N . GLY A 1 108 ? -15.868 12.786 11.425 1.00 57.75 108 GLY A N 1
ATOM 846 C CA . GLY A 1 108 ? -15.518 11.540 10.730 1.00 57.75 108 GLY A CA 1
ATOM 847 C C . GLY A 1 108 ? -14.189 10.955 11.215 1.00 57.75 108 GLY A C 1
ATOM 848 O O . GLY A 1 108 ? -14.077 9.752 11.441 1.00 57.75 108 GLY A O 1
ATOM 849 N N . ALA A 1 109 ? -13.205 11.819 11.481 1.00 60.41 109 ALA A N 1
ATOM 850 C CA . ALA A 1 109 ? -11.897 11.417 12.000 1.00 60.41 109 ALA A CA 1
ATOM 851 C C . ALA A 1 109 ? -11.974 10.795 13.402 1.00 60.41 109 ALA A C 1
ATOM 853 O O . ALA A 1 109 ? -11.299 9.805 13.686 1.00 60.41 109 ALA A O 1
ATOM 854 N N . ALA A 1 110 ? -12.783 11.377 14.293 1.00 67.00 110 ALA A N 1
ATOM 855 C CA . ALA A 1 110 ? -12.994 10.837 15.634 1.00 67.00 110 ALA A CA 1
ATOM 856 C C . ALA A 1 110 ? -13.671 9.460 15.582 1.00 67.00 110 ALA A C 1
ATOM 858 O O . ALA A 1 110 ? -13.225 8.530 16.250 1.00 67.00 110 ALA A O 1
ATOM 859 N N . LEU A 1 111 ? -14.676 9.321 14.717 1.00 69.81 111 LEU A N 1
ATOM 860 C CA . LEU A 1 111 ? -15.410 8.080 14.494 1.00 69.81 111 LEU A CA 1
ATOM 861 C C . LEU A 1 111 ? -14.513 6.965 13.931 1.00 69.81 111 LEU A C 1
ATOM 863 O O . LEU A 1 111 ? -14.540 5.842 14.429 1.00 69.81 111 LEU A O 1
ATOM 867 N N . LEU A 1 112 ? -13.651 7.263 12.956 1.00 72.12 112 LEU A N 1
ATOM 868 C CA . LEU A 1 112 ? -12.690 6.283 12.433 1.00 72.12 112 LEU A CA 1
ATOM 869 C C . LEU A 1 112 ? -11.669 5.846 13.492 1.00 72.12 112 LEU A C 1
ATOM 871 O O . LEU A 1 112 ? -11.363 4.659 13.593 1.00 72.12 112 LEU A O 1
ATOM 875 N N . ARG A 1 113 ? -11.164 6.777 14.315 1.00 75.06 113 ARG A N 1
ATOM 876 C CA . ARG A 1 113 ? -10.257 6.440 15.428 1.00 75.06 113 ARG A CA 1
ATOM 877 C C . ARG A 1 113 ? -10.921 5.499 16.426 1.00 75.06 113 ARG A C 1
ATOM 879 O O . ARG A 1 113 ? -10.329 4.496 16.816 1.00 75.06 113 ARG A O 1
ATOM 886 N N . GLU A 1 114 ? -12.151 5.816 16.806 1.00 79.75 114 GLU A N 1
ATOM 887 C CA . GLU A 1 114 ? -12.962 5.002 17.703 1.00 79.75 114 GLU A CA 1
ATOM 888 C C . GLU A 1 114 ? -13.192 3.598 17.126 1.00 79.75 114 GLU A C 1
ATOM 890 O O . GLU A 1 114 ? -12.965 2.602 17.812 1.00 79.75 114 GLU A O 1
ATOM 895 N N . MET A 1 115 ? -13.544 3.509 15.840 1.00 83.75 115 MET A N 1
ATOM 896 C CA . MET A 1 115 ? -13.731 2.243 15.132 1.00 83.75 115 MET A CA 1
ATOM 897 C C . MET A 1 115 ? -12.501 1.334 15.232 1.00 83.75 115 MET A C 1
ATOM 899 O O . MET A 1 115 ? -12.611 0.170 15.624 1.00 83.75 115 MET A O 1
ATOM 903 N N . TRP A 1 116 ? -11.331 1.868 14.875 1.00 80.94 116 TRP A N 1
ATOM 904 C CA . TRP A 1 116 ? -10.086 1.108 14.843 1.00 80.94 116 TRP A CA 1
ATOM 905 C C . TRP A 1 116 ? -9.617 0.710 16.238 1.00 80.94 116 TRP A C 1
ATOM 907 O O . TRP A 1 116 ? -9.121 -0.402 16.415 1.00 80.94 116 TRP A O 1
ATOM 917 N N . GLN A 1 117 ? -9.827 1.567 17.240 1.00 82.00 117 GLN A N 1
ATOM 918 C CA . GLN A 1 117 ? -9.507 1.239 18.625 1.00 82.00 117 GLN A CA 1
ATOM 919 C C . GLN A 1 117 ? -10.353 0.064 19.131 1.00 82.00 117 GLN A C 1
ATOM 921 O O . GLN A 1 117 ? -9.816 -0.890 19.691 1.00 82.00 117 GLN A O 1
ATOM 926 N N . ILE A 1 118 ? -11.663 0.090 18.881 1.00 80.50 118 ILE A N 1
ATOM 927 C CA . ILE A 1 118 ? -12.584 -0.979 19.292 1.00 80.50 118 ILE A CA 1
ATOM 928 C C . ILE A 1 118 ? -12.242 -2.288 18.574 1.00 80.50 118 ILE A C 1
ATOM 930 O O . ILE A 1 118 ? -12.182 -3.349 19.196 1.00 80.50 118 ILE A O 1
ATOM 934 N N . ALA A 1 119 ? -11.962 -2.213 17.271 1.00 79.25 119 ALA A N 1
ATOM 935 C CA . ALA A 1 119 ? -11.550 -3.366 16.485 1.00 79.25 119 ALA A CA 1
ATOM 936 C C . ALA A 1 119 ? -10.247 -3.983 17.009 1.00 79.25 119 ALA A C 1
ATOM 938 O O . ALA A 1 119 ? -10.177 -5.199 17.177 1.00 79.25 119 ALA A O 1
ATOM 939 N N . LYS A 1 120 ? -9.251 -3.154 17.342 1.00 81.69 120 LYS A N 1
ATOM 940 C CA . LYS A 1 120 ? -7.980 -3.603 17.919 1.00 81.69 120 LYS A CA 1
ATOM 941 C C . LYS A 1 120 ? -8.186 -4.327 19.250 1.00 81.69 120 LYS A C 1
ATOM 943 O O . LYS A 1 120 ? -7.664 -5.425 19.413 1.00 81.69 120 LYS A O 1
ATOM 948 N N . VAL A 1 121 ? -8.968 -3.753 20.169 1.00 79.38 121 VAL A N 1
ATOM 949 C CA . VAL A 1 121 ? -9.258 -4.361 21.484 1.00 79.38 121 VAL A CA 1
ATOM 950 C C . VAL A 1 121 ? -9.957 -5.715 21.332 1.00 79.38 121 VAL A C 1
ATOM 952 O O . VAL A 1 121 ? -9.627 -6.665 22.034 1.00 79.38 121 VAL A O 1
ATOM 955 N N . ALA A 1 122 ? -10.874 -5.843 20.373 1.00 78.06 122 ALA A N 1
ATOM 956 C CA . ALA A 1 122 ? -11.568 -7.099 20.094 1.00 78.06 122 ALA A CA 1
ATOM 957 C C . ALA A 1 122 ? -10.768 -8.088 19.219 1.00 78.06 122 ALA A C 1
ATOM 959 O O . ALA A 1 122 ? -11.266 -9.171 18.886 1.00 78.06 122 ALA A O 1
ATOM 960 N N . GLY A 1 123 ? -9.548 -7.739 18.800 1.00 81.69 123 GLY A N 1
ATOM 961 C CA . GLY A 1 123 ? -8.734 -8.558 17.900 1.00 81.69 123 GLY A CA 1
ATOM 962 C C . GLY A 1 123 ? -9.375 -8.757 16.522 1.00 81.69 123 GLY A C 1
ATOM 963 O O . GLY A 1 123 ? -9.301 -9.846 15.955 1.00 81.69 123 GLY A O 1
ATOM 964 N N . PHE A 1 124 ? -10.084 -7.751 16.009 1.00 83.31 124 PHE A N 1
ATOM 965 C CA . PHE A 1 124 ? -10.581 -7.729 14.637 1.00 83.31 124 PHE A CA 1
ATOM 966 C C . PHE A 1 124 ? -9.527 -7.121 13.714 1.00 83.31 124 PHE A C 1
ATOM 968 O O . PHE A 1 124 ? -9.138 -5.964 13.865 1.00 83.31 124 PHE A O 1
ATOM 975 N N . GLY A 1 125 ? -9.077 -7.909 12.738 1.00 79.94 125 GLY A N 1
ATOM 976 C CA . GLY A 1 125 ? -8.145 -7.440 11.718 1.00 79.94 125 GLY A CA 1
ATOM 977 C C . GLY A 1 125 ? -8.817 -6.548 10.661 1.00 79.94 125 GLY A C 1
ATOM 978 O O . GLY A 1 125 ? -10.037 -6.602 10.484 1.00 79.94 125 GLY A O 1
ATOM 979 N N . PRO A 1 126 ? -8.038 -5.783 9.876 1.00 75.44 126 PRO A N 1
ATOM 980 C CA . PRO A 1 126 ? -8.564 -4.935 8.802 1.00 75.44 126 PRO A CA 1
ATOM 981 C C . PRO A 1 126 ? -9.404 -5.692 7.765 1.00 75.44 126 PRO A C 1
ATOM 983 O O . PRO A 1 126 ? -10.402 -5.163 7.282 1.00 75.44 126 PRO A O 1
ATOM 986 N N . GLY A 1 127 ? -9.049 -6.947 7.459 1.00 76.31 127 GLY A N 1
ATOM 987 C CA . GLY A 1 127 ? -9.814 -7.798 6.539 1.00 76.31 127 GLY A CA 1
ATOM 988 C C . GLY A 1 127 ? -11.247 -8.060 7.009 1.00 76.31 127 GLY A C 1
ATOM 989 O O . GLY A 1 127 ? -12.161 -8.110 6.193 1.00 76.31 127 GLY A O 1
ATOM 990 N N . TYR A 1 128 ? -11.466 -8.126 8.324 1.00 83.69 128 TYR A N 1
ATOM 991 C CA . TYR A 1 128 ? -12.797 -8.288 8.906 1.00 83.69 128 TYR A CA 1
ATOM 992 C C . TYR A 1 128 ? -13.677 -7.055 8.675 1.00 83.69 128 TYR A C 1
ATOM 994 O O . TYR A 1 128 ? -14.844 -7.177 8.309 1.00 83.69 128 TYR A O 1
ATOM 1002 N N . ILE A 1 129 ? -13.109 -5.859 8.852 1.00 82.50 129 ILE A N 1
ATOM 1003 C CA . ILE A 1 129 ? -13.824 -4.605 8.596 1.00 82.50 129 ILE A CA 1
ATOM 1004 C C . ILE A 1 129 ? -14.121 -4.470 7.101 1.00 82.50 129 ILE A C 1
ATOM 1006 O O . ILE A 1 129 ? -15.264 -4.207 6.741 1.00 82.50 129 ILE A O 1
ATOM 1010 N N . LYS A 1 130 ? -13.139 -4.737 6.231 1.00 82.81 130 LYS A N 1
ATOM 1011 C CA . LYS A 1 130 ? -13.334 -4.726 4.772 1.00 82.81 130 LYS A CA 1
ATOM 1012 C C . LYS A 1 130 ? -14.432 -5.689 4.322 1.00 82.81 130 LYS A C 1
ATOM 1014 O O . LYS A 1 130 ? -15.238 -5.317 3.478 1.00 82.81 130 LYS A O 1
ATOM 1019 N N . ALA A 1 131 ? -14.507 -6.881 4.916 1.00 84.81 131 ALA A N 1
ATOM 1020 C CA . ALA A 1 131 ? -15.568 -7.839 4.625 1.00 84.81 131 ALA A CA 1
ATOM 1021 C C . ALA A 1 131 ? -16.958 -7.288 4.986 1.00 84.81 131 ALA A C 1
ATOM 1023 O O . ALA A 1 131 ? -17.878 -7.408 4.187 1.00 84.81 131 ALA A O 1
ATOM 1024 N N . ILE A 1 132 ? -17.109 -6.623 6.140 1.00 85.31 132 ILE A N 1
ATOM 1025 C CA . ILE A 1 132 ? -18.383 -5.988 6.531 1.00 85.31 132 ILE A CA 1
ATOM 1026 C C . ILE A 1 132 ? -18.763 -4.863 5.565 1.00 85.31 132 ILE A C 1
ATOM 1028 O O . ILE A 1 132 ? -19.934 -4.726 5.217 1.00 85.31 132 ILE A O 1
ATOM 1032 N N . ILE A 1 133 ? -17.793 -4.044 5.156 1.00 82.75 133 ILE A N 1
ATOM 1033 C CA . ILE A 1 133 ? -18.039 -2.930 4.236 1.00 82.75 133 ILE A CA 1
ATOM 1034 C C . ILE A 1 133 ? -18.466 -3.471 2.865 1.00 82.75 133 ILE A C 1
ATOM 1036 O O . ILE A 1 133 ? -19.469 -3.015 2.317 1.00 82.75 133 ILE A O 1
ATOM 1040 N N . SER A 1 134 ? -17.764 -4.492 2.369 1.00 84.94 134 SER A N 1
ATOM 1041 C CA . SER A 1 134 ? -18.046 -5.107 1.071 1.00 84.94 134 SER A CA 1
ATOM 1042 C C . SER A 1 134 ? -19.405 -5.790 1.044 1.00 84.94 134 SER A C 1
ATOM 1044 O O . SER A 1 134 ? -20.132 -5.635 0.070 1.00 84.94 134 SER A O 1
ATOM 1046 N N . ASP A 1 135 ? -19.760 -6.499 2.115 1.00 86.62 135 ASP A N 1
ATOM 1047 C CA . ASP A 1 135 ? -21.055 -7.167 2.276 1.00 86.62 135 ASP A CA 1
ATOM 1048 C C . ASP A 1 135 ? -22.221 -6.166 2.289 1.00 86.62 135 ASP A C 1
ATOM 1050 O O . ASP A 1 135 ? -23.255 -6.388 1.666 1.00 86.62 135 ASP A O 1
ATOM 1054 N N . LYS A 1 136 ? -22.055 -5.022 2.964 1.00 83.25 136 LYS A N 1
ATOM 1055 C CA . LYS A 1 136 ? -23.150 -4.062 3.159 1.00 83.25 136 LYS A CA 1
ATOM 1056 C C . LYS A 1 136 ? -23.297 -3.006 2.080 1.00 83.25 136 LYS A C 1
ATOM 1058 O O . LYS A 1 136 ? -24.408 -2.532 1.849 1.00 83.25 136 LYS A O 1
ATOM 1063 N N . TRP A 1 137 ? -22.187 -2.562 1.508 1.00 81.88 137 TRP A N 1
ATOM 1064 C CA . TRP A 1 137 ? -22.160 -1.370 0.662 1.00 81.88 137 TRP A CA 1
ATOM 1065 C C . TRP A 1 137 ? -21.459 -1.600 -0.673 1.00 81.88 137 TRP A C 1
ATOM 1067 O O . TRP A 1 137 ? -21.310 -0.653 -1.436 1.00 81.88 137 TRP A O 1
ATOM 1077 N N . GLY A 1 138 ? -21.031 -2.833 -0.972 1.00 77.19 138 GLY A N 1
ATOM 1078 C CA . GLY A 1 138 ? -20.410 -3.174 -2.254 1.00 77.19 138 GLY A CA 1
ATOM 1079 C C . GLY A 1 138 ? -19.047 -2.515 -2.498 1.00 77.19 138 GLY A C 1
ATOM 1080 O O . GLY A 1 138 ? -18.515 -2.617 -3.598 1.00 77.19 138 GLY A O 1
ATOM 1081 N N . THR A 1 139 ? -18.471 -1.852 -1.489 1.00 74.56 139 THR A N 1
ATOM 1082 C CA . THR A 1 139 ? -17.119 -1.272 -1.519 1.00 74.56 139 THR A CA 1
ATOM 1083 C C . THR A 1 139 ? -16.233 -1.931 -0.467 1.00 74.56 139 THR A C 1
ATOM 1085 O O . THR A 1 139 ? -16.705 -2.430 0.546 1.00 74.56 139 THR A O 1
ATOM 1088 N N . SER A 1 140 ? -14.923 -1.936 -0.694 1.00 69.69 140 SER A N 1
ATOM 1089 C CA . SER A 1 140 ? -13.936 -2.408 0.285 1.00 69.69 140 SER A CA 1
ATOM 1090 C C . SER A 1 140 ? -13.234 -1.269 1.032 1.00 69.69 140 SER A C 1
ATOM 1092 O O . SER A 1 140 ? -12.448 -1.537 1.946 1.00 69.69 140 SER A O 1
ATOM 1094 N N . ASP A 1 141 ? -13.496 -0.015 0.647 1.00 70.38 141 ASP A N 1
ATOM 1095 C CA . ASP A 1 141 ? -12.846 1.166 1.208 1.00 70.38 141 ASP A CA 1
ATOM 1096 C C . ASP A 1 141 ? -13.781 1.877 2.194 1.00 70.38 141 ASP A C 1
ATOM 1098 O O . ASP A 1 141 ? -14.910 2.247 1.878 1.00 70.38 141 ASP A O 1
ATOM 1102 N N . VAL A 1 142 ? -13.300 2.081 3.421 1.00 66.94 142 VAL A N 1
ATOM 1103 C CA . VAL A 1 142 ? -14.043 2.805 4.461 1.00 66.94 142 VAL A CA 1
ATOM 1104 C C . VAL A 1 142 ? -14.215 4.285 4.109 1.00 66.94 142 VAL A C 1
ATOM 1106 O O . VAL A 1 142 ? -15.128 4.930 4.617 1.00 66.94 142 VAL A O 1
ATOM 1109 N N . ASN A 1 143 ? -13.361 4.817 3.230 1.00 67.62 143 ASN A N 1
ATOM 1110 C CA . ASN A 1 143 ? -13.421 6.205 2.777 1.00 67.62 143 ASN A CA 1
ATOM 1111 C C . ASN A 1 143 ? -14.555 6.460 1.779 1.00 67.62 143 ASN A C 1
ATOM 1113 O O . ASN A 1 143 ? -14.962 7.607 1.610 1.00 67.62 143 ASN A O 1
ATOM 1117 N N . ASP A 1 144 ? -15.099 5.405 1.172 1.00 69.44 144 ASP A N 1
ATOM 1118 C CA . ASP A 1 144 ? -16.257 5.505 0.282 1.00 69.44 144 ASP A CA 1
ATOM 1119 C C . ASP A 1 144 ? -17.577 5.594 1.070 1.00 69.44 144 ASP A C 1
ATOM 1121 O O . ASP A 1 144 ? -18.652 5.765 0.493 1.00 69.44 144 ASP A O 1
ATOM 1125 N N . LEU A 1 145 ? -17.519 5.471 2.402 1.00 71.69 145 LEU A N 1
ATOM 1126 C CA . LEU A 1 145 ? -18.693 5.530 3.259 1.00 71.69 145 LEU A CA 1
ATOM 1127 C C . LEU A 1 145 ? -19.066 6.971 3.603 1.00 71.69 145 LEU A C 1
ATOM 1129 O O . LEU A 1 145 ? -18.279 7.743 4.151 1.00 71.69 145 LEU A O 1
ATOM 1133 N N . SER A 1 146 ? -20.340 7.298 3.401 1.00 76.88 146 SER A N 1
ATOM 1134 C CA . SER A 1 146 ? -20.961 8.473 4.010 1.00 76.88 146 SER A CA 1
ATOM 1135 C C . SER A 1 146 ? -20.870 8.428 5.542 1.00 76.88 146 SER A C 1
ATOM 1137 O O . SER A 1 146 ? -20.789 7.364 6.164 1.00 76.88 146 SER A O 1
ATOM 1139 N N . LEU A 1 147 ? -20.987 9.590 6.193 1.00 70.69 147 LEU A N 1
ATOM 1140 C CA . LEU A 1 147 ? -20.967 9.697 7.658 1.00 70.69 147 LEU A CA 1
ATOM 1141 C C . LEU A 1 147 ? -22.037 8.813 8.337 1.00 70.69 147 LEU A C 1
ATOM 1143 O O . LEU A 1 147 ? -21.794 8.247 9.404 1.00 70.69 147 LEU A O 1
ATOM 1147 N N . GLY A 1 148 ? -23.217 8.674 7.721 1.00 72.62 148 GLY A N 1
ATOM 1148 C CA . GLY A 1 148 ? -24.286 7.799 8.213 1.00 72.62 148 GLY A CA 1
ATOM 1149 C C . GLY A 1 148 ? -23.906 6.318 8.146 1.00 72.62 148 GLY A C 1
ATOM 1150 O O . GLY A 1 148 ? -24.103 5.584 9.117 1.00 72.62 148 GLY A O 1
ATOM 1151 N N . GLN A 1 149 ? -23.287 5.892 7.042 1.00 80.69 149 GLN A N 1
ATOM 1152 C CA . GLN A 1 149 ? -22.777 4.527 6.880 1.00 80.69 149 GLN A CA 1
ATOM 1153 C C . GLN A 1 149 ? -21.626 4.241 7.852 1.00 80.69 149 GLN A C 1
ATOM 1155 O O . GLN A 1 149 ? -21.616 3.188 8.487 1.00 80.69 149 GLN A O 1
ATOM 1160 N N . LEU A 1 150 ? -20.723 5.204 8.059 1.00 80.62 150 LEU A N 1
ATOM 1161 C CA . LEU A 1 150 ? -19.630 5.100 9.025 1.00 80.62 150 LEU A CA 1
ATOM 1162 C C . LEU A 1 150 ? -20.146 4.925 10.464 1.00 80.62 150 LEU A C 1
ATOM 1164 O O . LEU A 1 150 ? -19.685 4.044 11.190 1.00 80.62 150 LEU A O 1
ATOM 1168 N N . ARG A 1 151 ? -21.152 5.708 10.879 1.00 80.00 151 ARG A N 1
ATOM 1169 C CA . ARG A 1 151 ? -21.807 5.532 12.190 1.00 80.00 151 ARG A CA 1
ATOM 1170 C C . ARG A 1 151 ? -22.452 4.151 12.320 1.00 80.00 151 ARG A C 1
ATOM 1172 O O . ARG A 1 151 ? -22.319 3.504 13.360 1.00 80.00 151 ARG A O 1
ATOM 1179 N N . GLY A 1 152 ? -23.109 3.678 11.260 1.00 82.75 152 GLY A N 1
ATOM 1180 C CA . GLY A 1 152 ? -23.687 2.334 11.202 1.00 82.75 152 GLY A CA 1
ATOM 1181 C C . GLY A 1 152 ? -22.637 1.225 11.341 1.00 82.75 152 GLY A C 1
ATOM 1182 O O . GLY A 1 152 ? -22.844 0.275 12.102 1.00 82.75 152 GLY A O 1
ATOM 1183 N N . LEU A 1 153 ? -21.495 1.373 10.663 1.00 86.06 153 LEU A N 1
ATOM 1184 C CA . LEU A 1 153 ? -20.354 0.459 10.746 1.00 86.06 153 LEU A CA 1
ATOM 1185 C C . LEU A 1 153 ? -19.801 0.385 12.173 1.00 86.06 153 LEU A C 1
ATOM 1187 O O . LEU A 1 153 ? -19.640 -0.707 12.718 1.00 86.06 153 LEU A O 1
ATOM 1191 N N . ILE A 1 154 ? -19.581 1.535 12.810 1.00 86.00 154 ILE A N 1
ATOM 1192 C CA . ILE A 1 154 ? -19.063 1.618 14.183 1.00 86.00 154 ILE A CA 1
ATOM 1193 C C . ILE A 1 154 ? -20.013 0.954 15.172 1.00 86.00 154 ILE A C 1
ATOM 1195 O O . ILE A 1 154 ? -19.575 0.156 16.000 1.00 86.00 154 ILE A O 1
ATOM 1199 N N . GLY A 1 155 ? -21.318 1.218 15.068 1.00 86.81 155 GLY A N 1
ATOM 1200 C CA . GLY A 1 155 ? -22.318 0.569 15.919 1.00 86.81 155 GLY A CA 1
ATOM 1201 C C . GLY A 1 155 ? -22.322 -0.956 15.767 1.00 86.81 155 GLY A C 1
ATOM 1202 O O . GLY A 1 155 ? -22.503 -1.688 16.740 1.00 86.81 155 GLY A O 1
ATOM 1203 N N . GLN A 1 156 ? -22.075 -1.461 14.558 1.00 88.44 156 GLN A N 1
ATOM 1204 C CA . GLN A 1 156 ? -21.965 -2.895 14.308 1.00 88.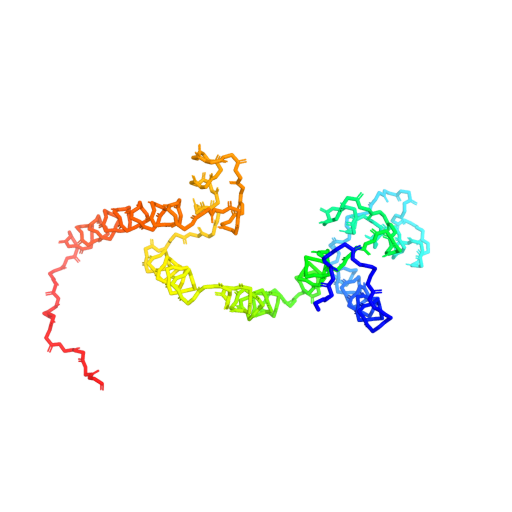44 156 GLN A CA 1
ATOM 1205 C C . GLN A 1 156 ? -20.669 -3.488 14.871 1.00 88.44 156 GLN A C 1
ATOM 1207 O O . GLN A 1 156 ? -20.727 -4.533 15.519 1.00 88.44 156 GLN A O 1
ATOM 1212 N N . ILE A 1 157 ? -19.528 -2.826 14.669 1.00 87.12 157 ILE A N 1
ATOM 1213 C CA . ILE A 1 157 ? -18.236 -3.257 15.219 1.00 87.12 157 ILE A CA 1
ATOM 1214 C C . ILE A 1 157 ? -18.288 -3.272 16.746 1.00 87.12 157 ILE A C 1
ATOM 1216 O O . ILE A 1 157 ? -17.868 -4.261 17.334 1.00 87.12 157 ILE A O 1
ATOM 1220 N N . ARG A 1 158 ? -18.892 -2.258 17.377 1.00 86.81 158 ARG A N 1
ATOM 1221 C CA . ARG A 1 158 ? -19.154 -2.209 18.825 1.00 86.81 158 ARG A CA 1
ATOM 1222 C C . ARG A 1 158 ? -19.902 -3.431 19.326 1.00 86.81 158 ARG A C 1
ATOM 1224 O O . ARG A 1 158 ? -19.371 -4.182 20.130 1.00 86.81 158 ARG A O 1
ATOM 1231 N N . ARG A 1 159 ? -21.092 -3.697 18.781 1.00 87.56 159 ARG A N 1
ATOM 1232 C CA . ARG A 1 159 ? -21.909 -4.845 19.209 1.00 87.56 159 ARG A CA 1
ATOM 1233 C C . ARG A 1 159 ? -21.174 -6.176 19.053 1.00 87.56 159 ARG A C 1
ATOM 1235 O O . ARG A 1 159 ? -21.298 -7.058 19.900 1.00 87.56 159 ARG A O 1
ATOM 1242 N N . ARG A 1 160 ? -20.411 -6.336 17.968 1.00 88.12 160 ARG A N 1
ATOM 1243 C CA . ARG A 1 160 ? -19.635 -7.559 17.722 1.00 88.12 160 ARG A CA 1
ATOM 1244 C C . ARG A 1 160 ? -18.408 -7.661 18.630 1.00 88.12 160 ARG A C 1
ATOM 1246 O O . ARG A 1 160 ? -18.106 -8.760 19.086 1.00 88.12 160 ARG A O 1
ATOM 1253 N N . ALA A 1 161 ? -17.742 -6.544 18.912 1.00 86.69 161 ALA A N 1
ATOM 1254 C CA . ALA A 1 161 ? -16.640 -6.457 19.862 1.00 86.69 161 ALA A CA 1
ATOM 1255 C C . ALA A 1 161 ? -17.118 -6.824 21.265 1.00 86.69 161 ALA A C 1
ATOM 1257 O O . ALA A 1 161 ? -16.562 -7.737 21.860 1.00 86.69 161 ALA A O 1
ATOM 1258 N N . ASP A 1 162 ? -18.209 -6.220 21.734 1.00 87.06 162 ASP A N 1
ATOM 1259 C CA . ASP A 1 162 ? -18.798 -6.516 23.040 1.00 87.06 162 ASP A CA 1
ATOM 1260 C C . ASP A 1 162 ? -19.208 -7.985 23.150 1.00 87.06 162 ASP A C 1
ATOM 1262 O O . ASP A 1 162 ? -18.928 -8.636 24.151 1.00 87.06 162 ASP A O 1
ATOM 1266 N N . SER A 1 163 ? -19.831 -8.546 22.108 1.00 86.56 163 SER A N 1
ATOM 1267 C CA . SER A 1 163 ? -20.198 -9.966 22.087 1.00 86.56 163 SER A CA 1
ATOM 1268 C C . SER A 1 163 ? -18.971 -10.879 22.161 1.00 86.56 163 SER A C 1
ATOM 1270 O O . SER A 1 163 ? -18.969 -11.840 22.929 1.00 86.56 163 SER A O 1
ATOM 1272 N N . LYS A 1 164 ? -17.908 -10.573 21.408 1.00 84.50 164 LYS A N 1
ATOM 1273 C CA . LYS A 1 164 ? -16.667 -11.354 21.419 1.00 84.50 164 LYS A CA 1
ATOM 1274 C C . LYS A 1 164 ? -15.920 -11.219 22.744 1.00 84.50 164 LYS A C 1
ATOM 1276 O O . LYS A 1 164 ? -15.472 -12.224 23.277 1.00 84.50 164 LYS A O 1
ATOM 1281 N N . LEU A 1 165 ? -15.818 -10.011 23.292 1.00 81.56 165 LEU A N 1
ATOM 1282 C CA . LEU A 1 165 ? -15.175 -9.754 24.580 1.00 81.56 165 LEU A CA 1
ATOM 1283 C C . LEU A 1 165 ? -15.941 -10.416 25.728 1.00 81.56 165 LEU A C 1
ATOM 1285 O O . LEU A 1 165 ? -15.309 -11.006 26.594 1.00 81.56 165 LEU A O 1
ATOM 1289 N N . LYS A 1 166 ? -17.282 -10.413 25.700 1.00 83.38 166 LYS A N 1
ATOM 1290 C CA . LYS A 1 166 ? -18.109 -11.163 26.659 1.00 83.38 166 LYS A CA 1
ATOM 1291 C C 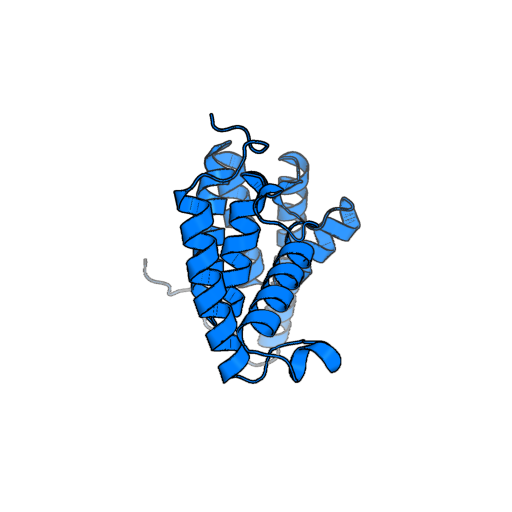. LYS A 1 166 ? -17.890 -12.670 26.561 1.00 83.38 166 LYS A C 1
ATOM 1293 O O . LYS A 1 166 ? -17.808 -13.316 27.594 1.00 83.38 166 LYS A O 1
ATOM 1298 N N . LYS A 1 167 ? -17.762 -13.222 25.348 1.00 80.56 167 LYS A N 1
ATOM 1299 C CA . LYS A 1 167 ? -17.413 -14.640 25.160 1.00 80.56 167 LYS A CA 1
ATOM 1300 C C . LYS A 1 167 ? -16.026 -14.950 25.708 1.00 80.56 167 LYS A C 1
ATOM 1302 O O . LYS A 1 167 ? -15.907 -15.831 26.533 1.00 80.56 167 LYS A O 1
ATOM 1307 N N . ILE A 1 168 ? -15.016 -14.152 25.361 1.00 76.12 168 ILE A N 1
ATOM 1308 C CA . ILE A 1 168 ? -13.654 -14.314 25.891 1.00 76.12 168 ILE A CA 1
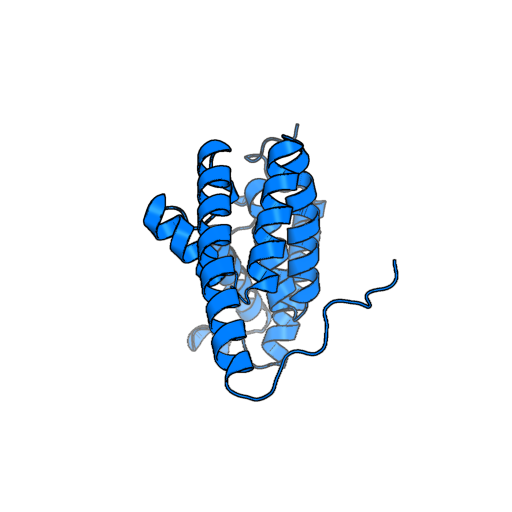ATOM 1309 C C . ILE A 1 168 ? -13.637 -14.195 27.421 1.00 76.12 168 ILE A C 1
ATOM 1311 O O . ILE A 1 168 ? -12.914 -14.932 28.076 1.00 76.12 168 ILE A O 1
ATOM 1315 N N . ALA A 1 169 ? -14.415 -13.279 28.000 1.00 72.62 169 ALA A N 1
ATOM 1316 C CA . ALA A 1 169 ? -14.529 -13.130 29.448 1.00 72.62 169 ALA A CA 1
ATOM 1317 C C . ALA A 1 169 ? -15.257 -14.315 30.103 1.00 72.62 169 ALA A C 1
ATOM 1319 O O . ALA A 1 169 ? -14.855 -14.730 31.181 1.00 72.62 169 ALA A O 1
ATOM 1320 N N . ALA A 1 170 ? -16.283 -14.879 29.461 1.00 74.38 170 ALA A N 1
ATOM 1321 C CA . ALA A 1 170 ? -16.958 -16.089 29.931 1.00 74.38 170 ALA A CA 1
ATOM 1322 C C . ALA A 1 170 ? -16.053 -17.328 29.820 1.00 74.38 170 ALA A C 1
ATOM 1324 O O . ALA A 1 170 ? -15.979 -18.111 30.760 1.00 74.38 170 ALA A O 1
ATOM 1325 N N . ASP A 1 171 ? -15.309 -17.450 28.720 1.00 65.38 171 ASP A N 1
ATOM 1326 C CA . ASP A 1 171 ? -14.362 -18.540 28.474 1.00 65.38 171 ASP A CA 1
ATOM 1327 C C . ASP A 1 171 ? -13.166 -18.461 29.439 1.00 65.38 171 ASP A C 1
ATOM 1329 O O . ASP A 1 171 ? -12.711 -19.479 29.946 1.00 65.38 171 ASP A O 1
ATOM 1333 N N . LYS A 1 172 ? -12.690 -17.248 29.763 1.00 62.28 172 LYS A N 1
ATOM 1334 C CA . LYS A 1 172 ? -11.651 -17.021 30.785 1.00 62.28 172 LYS A CA 1
ATOM 1335 C C . LYS A 1 172 ? -12.179 -17.121 32.216 1.00 62.28 172 LYS A C 1
ATOM 1337 O O . LYS A 1 172 ? -11.429 -17.486 33.105 1.00 62.28 172 LYS A O 1
ATOM 1342 N N . GLY A 1 173 ? -13.455 -16.820 32.445 1.00 49.03 173 GLY A N 1
ATOM 1343 C CA . GLY A 1 173 ? -14.126 -17.004 33.734 1.00 49.03 173 GLY A CA 1
ATOM 1344 C C . GLY A 1 173 ? -14.469 -18.464 34.049 1.00 49.03 173 GLY A C 1
ATOM 1345 O O . GLY A 1 173 ? -14.869 -18.755 35.174 1.00 49.03 173 GLY A O 1
ATOM 1346 N N . ALA A 1 174 ? -14.300 -19.378 33.087 1.00 48.25 174 ALA A N 1
ATOM 1347 C CA . ALA A 1 174 ? -14.350 -20.822 33.310 1.00 48.25 174 ALA A CA 1
ATOM 1348 C C . ALA A 1 174 ? -13.009 -21.396 33.817 1.00 48.25 174 ALA A C 1
ATOM 1350 O O . ALA A 1 174 ? -12.983 -22.515 34.325 1.00 48.25 174 ALA A O 1
ATOM 1351 N N . GLU A 1 175 ? -11.919 -20.621 33.764 1.00 48.03 175 GLU A N 1
ATOM 1352 C CA . GLU A 1 175 ? -10.616 -20.960 34.345 1.00 48.03 175 GLU A CA 1
ATOM 1353 C C . GLU A 1 175 ? -10.154 -19.858 35.313 1.00 48.03 175 GLU A C 1
ATOM 1355 O O . GLU A 1 175 ? -9.348 -18.995 34.982 1.00 48.03 175 GLU A O 1
ATOM 1360 N N . GLY A 1 176 ? -10.651 -19.916 36.552 1.00 44.56 176 GLY A N 1
ATOM 1361 C CA . GLY A 1 176 ? -10.116 -19.134 37.672 1.00 44.56 176 GLY A CA 1
ATOM 1362 C C . GLY A 1 176 ? -10.744 -17.749 37.842 1.00 44.56 176 GLY A C 1
ATOM 1363 O O . GLY A 1 176 ? -10.822 -16.942 36.921 1.00 44.56 176 GLY A O 1
ATOM 1364 N N . GLY A 1 177 ? -11.210 -17.482 39.064 1.00 36.06 177 GLY A N 1
ATOM 1365 C CA . GLY A 1 177 ? -11.912 -16.258 39.443 1.00 36.06 177 GLY A CA 1
ATOM 1366 C C . GLY A 1 177 ? -11.183 -14.959 39.075 1.00 36.06 177 GLY A C 1
ATOM 1367 O O . GLY A 1 177 ? -9.958 -14.863 39.120 1.00 36.06 177 GLY A O 1
ATOM 1368 N N . LEU A 1 178 ? -11.982 -13.948 38.727 1.00 45.25 178 LEU A N 1
ATOM 1369 C CA . LEU A 1 178 ? -11.547 -12.587 38.414 1.00 45.25 178 LEU A CA 1
ATOM 1370 C C . LEU A 1 178 ? -10.774 -11.964 39.592 1.00 45.25 178 LEU A C 1
ATOM 1372 O O . LEU A 1 178 ? -11.323 -11.916 40.695 1.00 45.25 178 LEU A O 1
ATOM 1376 N N . PRO A 1 179 ? -9.566 -11.407 39.388 1.00 45.06 179 PRO A N 1
ATOM 1377 C CA . PRO A 1 179 ? -9.042 -10.407 40.300 1.00 45.06 179 PRO A CA 1
ATOM 1378 C C . PRO A 1 179 ? -9.802 -9.088 40.110 1.00 45.06 179 PRO A C 1
ATOM 1380 O O . PRO A 1 179 ? -10.108 -8.666 38.992 1.00 45.06 179 PRO A O 1
ATOM 1383 N N . ASP A 1 180 ? -10.116 -8.481 41.248 1.00 42.78 180 ASP A N 1
ATOM 1384 C CA . ASP A 1 180 ? -10.963 -7.308 41.435 1.00 42.78 180 ASP A CA 1
ATOM 1385 C C . ASP A 1 180 ? -10.544 -6.105 40.572 1.00 42.78 180 ASP A C 1
ATOM 1387 O O . ASP A 1 180 ? -9.363 -5.761 40.467 1.00 42.78 180 ASP A O 1
ATOM 1391 N N . ALA A 1 181 ? -11.527 -5.415 39.990 1.00 46.72 181 ALA A N 1
ATOM 1392 C CA . ALA A 1 181 ? -11.345 -4.246 39.124 1.00 46.72 181 ALA A CA 1
ATOM 1393 C C . ALA A 1 181 ? -11.043 -2.959 39.924 1.00 46.72 181 ALA A C 1
ATOM 1395 O O . ALA A 1 181 ? -11.627 -1.905 39.676 1.00 46.72 181 ALA A O 1
ATOM 1396 N N . GLY A 1 182 ? -10.148 -3.052 40.909 1.00 43.25 182 GLY A N 1
ATOM 1397 C CA . GLY A 1 182 ? -9.876 -1.991 41.878 1.00 43.25 182 GLY A CA 1
ATOM 1398 C C . GLY A 1 182 ? -8.584 -1.202 41.670 1.00 43.25 182 GLY A C 1
ATOM 1399 O O . GLY A 1 182 ? -8.313 -0.318 42.474 1.00 43.25 182 GLY A O 1
ATOM 1400 N N . ASN A 1 183 ? -7.753 -1.492 40.661 1.00 43.69 183 ASN A N 1
ATOM 1401 C CA . ASN A 1 183 ? -6.436 -0.850 40.599 1.00 43.69 183 ASN A CA 1
ATOM 1402 C C . ASN A 1 183 ? -5.919 -0.631 39.170 1.00 43.69 183 ASN A C 1
ATOM 1404 O O . ASN A 1 183 ? -5.163 -1.435 38.629 1.00 43.69 183 ASN A O 1
ATOM 1408 N N . ILE A 1 184 ? -6.311 0.488 38.562 1.00 38.09 184 ILE A N 1
ATOM 1409 C CA . ILE A 1 184 ? -5.560 1.094 37.457 1.00 38.09 184 ILE A CA 1
ATOM 1410 C C . ILE A 1 184 ? -5.240 2.531 37.897 1.00 38.09 184 ILE A C 1
ATOM 1412 O O . ILE A 1 184 ? -6.173 3.329 37.999 1.00 38.09 184 ILE A O 1
ATOM 1416 N N . PRO A 1 185 ? -3.976 2.868 38.219 1.00 44.22 185 PRO A N 1
ATOM 1417 C CA . PRO A 1 185 ? -3.600 4.238 38.544 1.00 44.22 185 PRO A CA 1
ATOM 1418 C C . PRO A 1 185 ? -3.631 5.116 37.283 1.00 44.22 185 PRO A C 1
ATOM 1420 O O . PRO A 1 185 ? -3.286 4.654 36.192 1.00 44.22 185 PRO A O 1
ATOM 1423 N N . PHE A 1 186 ? -4.098 6.353 37.474 1.00 41.25 186 PHE A N 1
ATOM 1424 C CA . PHE A 1 186 ? -4.228 7.420 36.475 1.00 41.25 186 PHE A CA 1
ATOM 1425 C C . PHE A 1 186 ? -2.888 7.867 35.882 1.00 41.25 186 PHE A C 1
ATOM 1427 O O . PHE A 1 186 ? -1.887 7.887 36.634 1.00 41.25 186 PHE A O 1
#

Secondary structure (DSSP, 8-state):
---TTSBPPHHHHHHHHHHHHHHHHHHHHTT-----HHHHTS-HHHHHHHHHHHHHHHHHS-SSSTT-BHHHHHHHHHHHHHHTT-HHHHHHHHHHHHHHHGGG-HHHHHHHHHHHHHHHHTT--HHHHHHHHHHHHS-S-GGGS-HHHHHHHHHHHHHHHHHHHHHHHHHHTTSSPPPPS-----